Protein AF-A0A7R9QJJ0-F1 (afdb_monomer_lite)

Secondary structure (DSSP, 8-state):
-HHHHHHHHHHHHHTT-----TT----S--------HHHHHHHHHHHHHHHHHHHHHHHHHHHHHHHHHHHHHT-SSPPPPPPPPHHHHHTT-S-HHHHHHHHHHHS-TTTHHHHHHTS-HHHHHHHHHHHHHHHHTTSSHHHHHHHHHHHHHHSHHHHHT-GGGHHHHHHHHHHHHHHHHTT-

Organism: NCBI:txid1979941

Foldseek 3Di:
DVVVVVQVVQQVVQQPDQDDQPPDPDDDDPPGLRDHPLLQVLLVLLLVLLVLLVVLVVLVVVLVVQQVVCVVVVPPDRDDRDDADPLVVVVVDSHSLVSSVVSLVPRDPVSNLSSLVNHDVVVLLSVLLSLLVCLVVVHPLVSSVVSVVSSCNRCVVVQVVDPVCVVSVVSVVVSNVVSVVVVD

Structure (mmCIF, N/CA/C/O backbone):
data_AF-A0A7R9QJJ0-F1
#
_entry.id   AF-A0A7R9QJJ0-F1
#
loop_
_atom_site.group_PDB
_atom_site.id
_atom_site.type_symbol
_atom_site.label_atom_id
_atom_site.label_alt_id
_atom_site.label_comp_id
_atom_site.label_asym_id
_atom_site.label_entity_id
_atom_site.label_seq_id
_atom_site.pdbx_PDB_ins_code
_atom_site.Cartn_x
_atom_site.Cartn_y
_atom_site.Cartn_z
_atom_site.occupancy
_atom_site.B_iso_or_equiv
_atom_site.auth_seq_id
_atom_site.auth_comp_id
_atom_site.auth_asym_id
_atom_site.auth_atom_id
_atom_site.pdbx_PDB_model_num
ATOM 1 N N . LYS A 1 1 ? -28.325 -23.930 15.339 1.00 60.16 1 LYS A N 1
ATOM 2 C CA . LYS A 1 1 ? -27.750 -24.982 16.216 1.00 60.16 1 LYS A CA 1
ATOM 3 C C . LYS A 1 1 ? -26.320 -25.376 15.847 1.00 60.16 1 LYS A C 1
ATOM 5 O O . LYS A 1 1 ? -25.518 -25.449 16.760 1.00 60.16 1 LYS A O 1
ATOM 10 N N . GLU A 1 2 ? -25.965 -25.660 14.587 1.00 59.53 2 GLU A N 1
ATOM 11 C CA . GLU A 1 2 ? -24.553 -25.922 14.218 1.00 59.53 2 GLU A CA 1
ATOM 12 C C . GLU A 1 2 ? -23.783 -24.623 13.941 1.00 59.53 2 GLU A C 1
ATOM 14 O O . GLU A 1 2 ? -22.901 -24.302 14.723 1.00 59.53 2 GLU A O 1
ATOM 19 N N . MET A 1 3 ? -24.261 -23.784 13.012 1.00 61.16 3 MET A N 1
ATOM 20 C CA . MET A 1 3 ? -23.709 -22.432 12.758 1.00 61.16 3 MET A CA 1
ATOM 21 C C . MET A 1 3 ? -23.618 -21.530 14.002 1.00 61.16 3 MET A C 1
ATOM 23 O O . MET A 1 3 ? -22.755 -20.673 14.107 1.00 61.16 3 MET A O 1
ATOM 27 N N . GLU A 1 4 ? -24.535 -21.706 14.951 1.00 69.62 4 GLU A N 1
ATOM 28 C CA . GLU A 1 4 ? -24.565 -20.926 16.196 1.00 69.62 4 GLU A CA 1
ATOM 29 C C . GLU A 1 4 ? -23.444 -21.363 17.152 1.00 69.62 4 GLU A C 1
ATOM 31 O O . GLU A 1 4 ? -22.807 -20.527 17.773 1.00 69.62 4 GLU A O 1
ATOM 36 N N . ARG A 1 5 ? -23.124 -22.667 17.179 1.00 71.88 5 ARG A N 1
ATOM 37 C CA . ARG A 1 5 ? -21.993 -23.199 17.953 1.00 71.88 5 ARG A CA 1
ATOM 38 C C . ARG A 1 5 ? -20.648 -22.847 17.327 1.00 71.88 5 ARG A C 1
ATOM 40 O O . ARG A 1 5 ? -19.699 -22.625 18.066 1.00 71.88 5 ARG A O 1
ATOM 47 N N . GLU A 1 6 ? -20.565 -22.808 15.997 1.00 69.38 6 GLU A N 1
ATOM 48 C CA . GLU A 1 6 ? -19.361 -22.349 15.290 1.00 69.38 6 GLU A CA 1
ATOM 49 C C . GLU A 1 6 ? -19.075 -20.881 15.604 1.00 69.38 6 GLU A C 1
ATOM 51 O O . GLU A 1 6 ? -17.962 -20.548 15.999 1.00 69.38 6 GLU A O 1
ATOM 56 N N . ARG A 1 7 ? -20.103 -20.028 15.547 1.00 69.69 7 ARG A N 1
ATOM 57 C CA . ARG A 1 7 ? -19.971 -18.609 15.874 1.00 69.69 7 ARG A CA 1
ATOM 58 C C . ARG A 1 7 ? -19.552 -18.371 17.328 1.00 69.69 7 ARG A C 1
ATOM 60 O O . ARG A 1 7 ? -18.641 -17.587 17.569 1.00 69.69 7 ARG A O 1
ATOM 67 N N . ASP A 1 8 ? -20.175 -19.061 18.285 1.00 69.62 8 ASP A N 1
ATOM 68 C CA . ASP A 1 8 ? -19.816 -18.935 19.706 1.00 69.62 8 ASP A CA 1
ATOM 69 C C . ASP A 1 8 ? -18.370 -19.397 19.970 1.00 69.62 8 ASP A C 1
ATOM 71 O O . ASP A 1 8 ? -17.658 -18.821 20.797 1.00 69.62 8 ASP A O 1
ATOM 75 N N . PHE A 1 9 ? -17.914 -20.431 19.255 1.00 69.62 9 PHE A N 1
ATOM 76 C CA . PHE A 1 9 ? -16.545 -20.928 19.350 1.00 69.62 9 PHE A CA 1
ATOM 77 C C . PHE A 1 9 ? -15.536 -19.934 18.758 1.00 69.62 9 PHE A C 1
ATOM 79 O O . PHE A 1 9 ? -14.528 -19.642 19.404 1.00 69.62 9 PHE A O 1
ATOM 86 N N . GLU A 1 10 ? -15.826 -19.361 17.588 1.00 65.50 10 GLU A N 1
ATOM 87 C CA . GLU A 1 10 ? -15.016 -18.302 16.977 1.00 65.50 10 GLU A CA 1
ATOM 88 C C . GLU A 1 10 ? -14.927 -17.071 17.889 1.00 65.50 10 GLU A C 1
ATOM 90 O O . GLU A 1 10 ? -13.824 -16.636 18.220 1.00 65.50 10 GLU A O 1
ATOM 95 N N . GLU A 1 11 ? -16.061 -16.560 18.384 1.00 66.94 11 GLU A N 1
ATOM 96 C CA . GLU A 1 11 ? -16.094 -15.417 19.308 1.00 66.94 11 GLU A CA 1
ATOM 97 C C . GLU A 1 11 ? -15.262 -15.684 20.580 1.00 66.94 11 GLU A C 1
ATOM 99 O O . GLU A 1 11 ? -14.570 -14.785 21.066 1.00 66.94 11 GLU A O 1
ATOM 104 N N . SER A 1 12 ? -15.260 -16.923 21.092 1.00 66.88 12 SER A N 1
ATOM 105 C CA . SER A 1 12 ? -14.449 -17.310 22.256 1.00 66.88 12 SER A CA 1
ATOM 106 C C . SER A 1 12 ? -12.942 -17.352 21.976 1.00 66.88 12 SER A C 1
ATOM 108 O O . SER A 1 12 ? -12.155 -17.014 22.858 1.00 66.88 12 SER A O 1
ATOM 110 N N . LEU A 1 13 ? -12.528 -17.716 20.758 1.00 64.62 13 LEU A N 1
ATOM 111 C CA . LEU A 1 13 ? -11.118 -17.783 20.375 1.00 64.62 13 LEU A CA 1
ATOM 112 C C . LEU A 1 13 ? -10.521 -16.373 20.293 1.00 64.62 13 LEU A C 1
ATOM 114 O O . LEU A 1 13 ? -9.466 -16.104 20.874 1.00 64.62 13 LEU A O 1
ATOM 118 N N . PHE A 1 14 ? -11.233 -15.455 19.635 1.00 57.41 14 PHE A N 1
ATOM 119 C CA . PHE A 1 14 ? -10.754 -14.093 19.396 1.00 57.41 14 PHE A CA 1
ATOM 120 C C . PHE A 1 14 ? -10.856 -13.166 20.616 1.00 57.41 14 PHE A C 1
ATOM 122 O O . PHE A 1 14 ? -10.117 -12.186 20.705 1.00 57.41 14 PHE A O 1
ATOM 129 N N . ALA A 1 15 ? -11.708 -13.483 21.596 1.00 57.72 15 ALA A N 1
ATOM 130 C CA . ALA A 1 15 ? -11.811 -12.721 22.843 1.00 57.72 15 ALA A CA 1
ATOM 131 C C . ALA A 1 15 ? -10.571 -12.835 23.755 1.00 57.72 15 ALA A C 1
ATOM 133 O O . ALA A 1 15 ? -10.453 -12.072 24.712 1.00 57.72 15 ALA A O 1
ATOM 134 N N . THR A 1 16 ? -9.657 -13.771 23.482 1.00 49.16 16 THR A N 1
ATOM 135 C CA . THR A 1 16 ? -8.530 -14.091 24.378 1.00 49.16 16 THR A CA 1
ATOM 136 C C . THR A 1 16 ? -7.278 -13.231 24.150 1.00 49.16 16 THR A C 1
ATOM 138 O O . THR A 1 16 ? -6.377 -13.241 24.986 1.00 49.16 16 THR A O 1
ATOM 141 N N . GLU A 1 17 ? -7.194 -12.472 23.053 1.00 47.62 17 GLU A N 1
ATOM 142 C CA . GLU A 1 17 ? -6.019 -11.652 22.719 1.00 47.62 17 GLU A CA 1
ATOM 143 C C . GLU A 1 17 ? -6.302 -10.149 22.870 1.00 47.62 17 GLU A C 1
ATOM 145 O O . GLU A 1 17 ? -6.566 -9.448 21.893 1.00 47.62 17 GLU A O 1
ATOM 150 N N . GLU A 1 18 ? -6.215 -9.625 24.096 1.00 49.25 18 GLU A N 1
ATOM 151 C CA . GLU A 1 18 ? -6.197 -8.175 24.327 1.00 49.25 18 GLU A CA 1
ATOM 152 C C . GLU A 1 18 ? -4.897 -7.564 23.777 1.00 49.25 18 GLU A C 1
ATOM 154 O O . GLU A 1 18 ? -3.810 -7.739 24.332 1.00 49.25 18 GLU A O 1
ATOM 159 N N . THR A 1 19 ? -4.991 -6.807 22.683 1.00 52.19 19 THR A N 1
ATOM 160 C CA . THR A 1 19 ? -3.878 -5.987 22.191 1.00 52.19 19 THR A CA 1
ATOM 161 C C . THR A 1 19 ? -3.843 -4.661 22.942 1.00 52.19 19 THR A C 1
ATOM 163 O O . THR A 1 19 ? -4.621 -3.755 22.654 1.00 52.19 19 THR A O 1
ATOM 166 N N . VAL A 1 20 ? -2.928 -4.529 23.904 1.00 53.59 20 VAL A N 1
ATOM 167 C CA . VAL A 1 20 ? -2.654 -3.250 24.576 1.00 53.59 20 VAL A CA 1
ATOM 168 C C . VAL A 1 20 ? -1.846 -2.355 23.633 1.00 53.59 20 VAL A C 1
ATOM 170 O O . VAL A 1 20 ? -0.722 -2.702 23.272 1.00 53.59 20 VAL A O 1
ATOM 173 N N . ILE A 1 21 ? -2.398 -1.202 23.244 1.00 53.09 21 ILE A N 1
ATOM 174 C CA . ILE A 1 21 ? -1.719 -0.211 22.397 1.00 53.09 21 ILE A CA 1
ATOM 175 C C . ILE A 1 21 ? -0.826 0.680 23.280 1.00 53.09 21 ILE A C 1
ATOM 177 O O . ILE A 1 21 ? -1.341 1.414 24.129 1.00 53.09 21 ILE A O 1
ATOM 181 N N . PRO A 1 22 ? 0.510 0.676 23.114 1.00 44.47 22 PRO A N 1
ATOM 182 C CA . PRO A 1 22 ? 1.382 1.563 23.878 1.00 44.47 22 PRO A CA 1
ATOM 183 C C . PRO A 1 22 ? 1.220 3.016 23.399 1.00 44.47 22 PRO A C 1
ATOM 185 O O . PRO A 1 22 ? 1.645 3.353 22.298 1.00 44.47 22 PRO A O 1
ATOM 188 N N . GLY A 1 23 ? 0.626 3.886 24.224 1.00 60.25 23 GLY A N 1
ATOM 189 C CA . GLY A 1 23 ? 0.511 5.328 23.945 1.00 60.25 23 GLY A CA 1
ATOM 190 C C . GLY A 1 23 ? -0.873 5.946 24.161 1.00 60.25 23 GLY A C 1
ATOM 191 O O . GLY A 1 23 ? -0.979 7.170 24.197 1.00 60.25 23 GLY A O 1
ATOM 192 N N . GLU A 1 24 ? -1.921 5.145 24.365 1.00 53.66 24 GLU A N 1
ATOM 193 C CA . GLU A 1 24 ? -3.243 5.651 24.749 1.00 53.66 24 GLU A CA 1
ATOM 194 C C . GLU A 1 24 ? -3.360 5.783 26.272 1.00 53.66 24 GLU A C 1
ATOM 196 O O . GLU A 1 24 ? -3.459 4.804 27.011 1.00 53.66 24 GLU A O 1
ATOM 201 N N . THR A 1 25 ? -3.386 7.019 26.778 1.00 44.78 25 THR A N 1
ATOM 202 C CA . THR A 1 25 ? -3.944 7.281 28.109 1.00 44.78 25 THR A CA 1
ATOM 203 C C . THR A 1 25 ? -5.456 7.128 28.020 1.00 44.78 25 THR A C 1
ATOM 205 O O . THR A 1 25 ? -6.149 8.066 27.630 1.00 44.78 25 THR A O 1
ATOM 208 N N . ASN A 1 26 ? -5.947 5.941 28.378 1.00 49.81 26 ASN A N 1
ATOM 209 C CA . ASN A 1 26 ? -7.362 5.620 28.544 1.00 49.81 26 ASN A CA 1
ATOM 210 C C . ASN A 1 26 ? -8.060 6.651 29.445 1.00 49.81 26 ASN A C 1
ATOM 212 O O . ASN A 1 26 ? -8.041 6.553 30.674 1.00 49.81 26 ASN A O 1
ATOM 216 N N . ARG A 1 27 ? -8.715 7.633 28.831 1.00 41.53 27 ARG A N 1
ATOM 217 C CA . ARG A 1 27 ? -9.794 8.395 29.449 1.00 41.53 27 ARG A CA 1
ATOM 218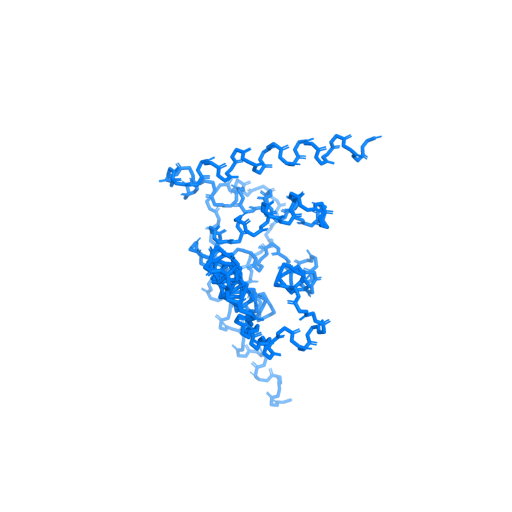 C C . ARG A 1 27 ? -11.022 8.227 28.571 1.00 41.53 27 ARG A C 1
ATOM 220 O O . ARG A 1 27 ? -11.152 8.883 27.550 1.00 41.53 27 ARG A O 1
ATOM 227 N N . GLU A 1 28 ? -11.883 7.326 29.039 1.00 44.81 28 GLU A N 1
ATOM 228 C CA . GLU A 1 28 ? -13.297 7.216 28.673 1.00 44.81 28 GLU A CA 1
ATOM 229 C C . GLU A 1 28 ? -13.596 6.665 27.273 1.00 44.81 28 GLU A C 1
ATOM 231 O O . GLU A 1 28 ? -14.051 7.381 26.398 1.00 44.81 28 GLU A O 1
ATOM 236 N N . THR A 1 29 ? -13.405 5.355 27.095 1.00 38.56 29 THR A N 1
ATOM 237 C CA . THR A 1 29 ? -14.467 4.390 26.731 1.00 38.56 29 THR A CA 1
ATOM 238 C C . THR A 1 29 ? -13.829 3.013 26.598 1.00 38.56 29 THR A C 1
ATOM 240 O O . THR A 1 29 ? -12.968 2.806 25.753 1.00 38.56 29 THR A O 1
ATOM 243 N N . GLY A 1 30 ? -14.250 2.061 27.432 1.00 41.41 30 GLY A N 1
ATOM 244 C CA . GLY A 1 30 ? -13.883 0.650 27.308 1.00 41.41 30 GLY A CA 1
ATOM 245 C C . GLY A 1 30 ? -14.574 -0.008 26.114 1.00 41.41 30 GLY A C 1
ATOM 246 O O . GLY A 1 30 ? -15.411 -0.887 26.296 1.00 41.41 30 GLY A O 1
ATOM 247 N N . LEU A 1 31 ? -14.241 0.419 24.898 1.00 43.06 31 LEU A N 1
ATOM 248 C CA . LEU A 1 31 ? -14.372 -0.437 23.728 1.00 43.06 31 LEU A CA 1
ATOM 249 C C . LEU A 1 31 ? -13.129 -1.316 23.738 1.00 43.06 31 LEU A C 1
ATOM 251 O O . LEU A 1 31 ? -12.078 -0.944 23.231 1.00 43.06 31 LEU A O 1
ATOM 255 N N . ALA A 1 32 ? -13.236 -2.446 24.436 1.00 45.16 32 ALA A N 1
ATOM 256 C CA . ALA A 1 32 ? -12.263 -3.518 24.336 1.00 45.16 32 ALA A CA 1
ATOM 257 C C . ALA A 1 32 ? -11.970 -3.753 22.847 1.00 45.16 32 ALA A C 1
ATOM 259 O O . ALA A 1 32 ? -12.913 -4.036 22.105 1.00 45.16 32 ALA A O 1
ATOM 260 N N . SER A 1 33 ? -10.708 -3.609 22.422 1.00 53.69 33 SER A N 1
ATOM 261 C CA . SER A 1 33 ? -10.223 -3.999 21.092 1.00 53.69 33 SER A CA 1
ATOM 262 C C . SER A 1 33 ? -10.372 -5.511 20.929 1.00 53.69 33 SER A C 1
ATOM 264 O O . SER A 1 33 ? -9.404 -6.264 20.987 1.00 53.69 33 SER A O 1
ATOM 266 N N . LYS A 1 34 ? -11.610 -5.989 20.815 1.00 54.88 34 LYS A N 1
ATOM 267 C CA . LYS A 1 34 ? -11.897 -7.374 20.488 1.00 54.88 34 LYS A CA 1
ATOM 268 C C . LYS A 1 34 ? -11.554 -7.526 19.020 1.00 54.88 34 LYS A C 1
ATOM 270 O O . LYS A 1 34 ? -12.264 -6.996 18.171 1.00 54.88 34 LYS A O 1
ATOM 275 N N . LYS A 1 35 ? -10.480 -8.255 18.716 1.00 61.34 35 LYS A N 1
ATOM 276 C CA . LYS A 1 35 ? -10.287 -8.774 17.361 1.00 61.34 35 LYS A CA 1
ATOM 277 C C . LYS A 1 35 ? -11.571 -9.517 16.989 1.00 61.34 35 LYS A C 1
ATOM 279 O O . LYS A 1 35 ? -12.040 -10.359 17.748 1.00 61.34 35 LYS A O 1
ATOM 284 N N . THR A 1 36 ? -12.188 -9.151 15.878 1.00 78.12 36 THR A N 1
ATOM 285 C CA . THR A 1 36 ? -13.353 -9.855 15.342 1.00 78.12 36 THR A CA 1
ATOM 286 C C . THR A 1 36 ? -12.873 -10.744 14.202 1.00 78.12 36 THR A C 1
ATOM 288 O O . THR A 1 36 ? -11.824 -10.483 13.603 1.00 78.12 36 THR A O 1
ATOM 291 N N . ALA A 1 37 ? -13.613 -11.808 13.888 1.00 83.69 37 ALA A N 1
ATOM 292 C CA . ALA A 1 37 ? -13.272 -12.668 12.755 1.00 83.69 37 ALA A CA 1
ATOM 293 C C . ALA A 1 37 ? -13.165 -11.842 11.455 1.00 83.69 37 ALA A C 1
ATOM 295 O O . ALA A 1 37 ? -12.307 -12.085 10.606 1.00 83.69 37 ALA A O 1
ATOM 296 N N . GLU A 1 38 ? -13.985 -10.796 11.336 1.00 85.06 38 GLU A N 1
ATOM 297 C CA . GLU A 1 38 ? -13.988 -9.860 10.221 1.00 85.06 38 GLU A CA 1
ATOM 298 C C . GLU A 1 38 ? -12.704 -9.026 10.116 1.00 85.06 38 GLU A C 1
ATOM 300 O O . GLU A 1 38 ? -12.212 -8.843 8.996 1.00 85.06 38 GLU A O 1
ATOM 305 N N . THR A 1 39 ? -12.144 -8.543 11.235 1.00 87.94 39 THR A N 1
ATOM 306 C CA . THR A 1 39 ? -10.911 -7.733 11.225 1.00 87.94 39 THR A CA 1
ATOM 307 C C . THR A 1 39 ? -9.677 -8.578 10.950 1.00 87.94 39 THR A C 1
ATOM 309 O O . THR A 1 39 ? -8.809 -8.152 10.185 1.00 87.94 39 THR A O 1
ATOM 312 N N . VAL A 1 40 ? -9.633 -9.810 11.467 1.00 90.25 40 VAL A N 1
ATOM 313 C CA . VAL A 1 40 ? -8.575 -10.778 11.138 1.00 90.25 40 VAL A CA 1
ATOM 314 C C . VAL A 1 40 ? -8.626 -11.136 9.654 1.00 90.25 40 VAL A C 1
ATOM 316 O O . VAL A 1 40 ? -7.629 -10.978 8.951 1.00 90.25 40 VAL A O 1
ATOM 319 N N . ALA A 1 41 ? -9.802 -11.493 9.135 1.00 91.94 41 ALA A N 1
ATOM 320 C CA . ALA A 1 41 ? -9.971 -11.772 7.711 1.00 91.94 41 ALA A CA 1
ATOM 321 C C . ALA A 1 41 ? -9.668 -10.538 6.837 1.00 91.94 41 ALA A C 1
ATOM 323 O O . ALA A 1 41 ? -9.212 -10.663 5.700 1.00 91.94 41 ALA A O 1
ATOM 324 N N . GLY A 1 42 ? -9.932 -9.328 7.342 1.00 93.44 42 GLY A N 1
ATOM 325 C CA . GLY A 1 42 ? -9.530 -8.070 6.715 1.00 93.44 42 GLY A CA 1
ATOM 326 C C . GLY A 1 42 ? -8.015 -7.932 6.594 1.00 93.44 42 GLY A C 1
ATOM 327 O O . GLY A 1 42 ? -7.520 -7.569 5.525 1.00 93.44 42 GLY A O 1
ATOM 328 N N . ALA A 1 43 ? -7.289 -8.262 7.661 1.00 94.25 43 ALA A N 1
ATOM 329 C CA . ALA A 1 43 ? -5.837 -8.169 7.710 1.00 94.25 43 ALA A CA 1
ATOM 330 C C . ALA A 1 43 ? -5.187 -9.209 6.791 1.00 94.25 43 ALA A C 1
ATOM 332 O O . ALA A 1 43 ? -4.292 -8.861 6.026 1.00 94.25 43 ALA A O 1
ATOM 333 N N . GLU A 1 44 ? -5.687 -10.447 6.784 1.00 94.88 44 GLU A N 1
ATOM 334 C CA . GLU A 1 44 ? -5.228 -11.505 5.875 1.00 94.88 44 GLU A CA 1
ATOM 335 C C . GLU A 1 44 ? -5.404 -11.113 4.404 1.00 94.88 44 GLU A C 1
ATOM 337 O O . GLU A 1 44 ? -4.463 -11.211 3.614 1.00 94.88 44 GLU A O 1
ATOM 342 N N . ARG A 1 45 ? -6.580 -10.579 4.043 1.00 95.38 45 ARG A N 1
ATOM 343 C CA . ARG A 1 45 ? -6.844 -10.063 2.689 1.00 95.38 45 ARG A CA 1
ATOM 344 C C . ARG A 1 45 ? -5.891 -8.933 2.307 1.00 95.38 45 ARG A C 1
ATOM 346 O O . ARG A 1 45 ? -5.475 -8.844 1.155 1.00 95.38 45 ARG A O 1
ATOM 353 N N . LEU A 1 46 ? -5.558 -8.055 3.252 1.00 96.38 46 LEU A N 1
ATOM 354 C CA . LEU A 1 46 ? -4.640 -6.948 3.007 1.00 96.38 46 LEU A CA 1
ATOM 355 C C . LEU A 1 46 ? -3.193 -7.433 2.846 1.00 96.38 46 LEU A C 1
ATOM 357 O O . LEU A 1 46 ? -2.502 -6.956 1.952 1.00 96.38 46 LEU A O 1
ATOM 361 N N . ILE A 1 47 ? -2.759 -8.411 3.643 1.00 97.00 47 ILE A N 1
ATOM 362 C CA . ILE A 1 47 ? -1.449 -9.065 3.506 1.00 97.00 47 ILE A CA 1
ATOM 363 C C . ILE A 1 47 ? -1.315 -9.695 2.118 1.00 97.00 47 ILE A C 1
ATOM 365 O O . ILE A 1 47 ? -0.397 -9.354 1.375 1.00 97.00 47 ILE A O 1
ATOM 369 N N . GLU A 1 48 ? -2.287 -10.521 1.723 1.00 95.44 48 GLU A N 1
ATOM 370 C CA . GLU A 1 48 ? -2.316 -11.144 0.395 1.00 95.44 48 GLU A CA 1
ATOM 371 C C . GLU A 1 48 ? -2.284 -10.088 -0.720 1.00 95.44 48 GLU A C 1
ATOM 373 O O . GLU A 1 48 ? -1.630 -10.266 -1.752 1.00 95.44 48 GLU A O 1
ATOM 378 N N . ALA A 1 49 ? -2.970 -8.961 -0.519 1.00 95.94 49 ALA A N 1
ATOM 379 C CA . ALA A 1 49 ? -2.982 -7.885 -1.493 1.00 95.94 49 ALA A CA 1
ATOM 380 C C . ALA A 1 49 ? -1.630 -7.175 -1.634 1.00 95.94 49 ALA A C 1
ATOM 382 O O . ALA A 1 49 ? -1.241 -6.829 -2.752 1.00 95.94 49 ALA A O 1
ATOM 383 N N . LEU A 1 50 ? -0.919 -6.970 -0.524 1.00 96.75 50 LEU A N 1
ATOM 384 C CA . LEU A 1 50 ? 0.417 -6.376 -0.510 1.00 96.75 50 LEU A CA 1
ATOM 385 C C . LEU A 1 50 ? 1.448 -7.293 -1.176 1.00 96.75 50 LEU A C 1
ATOM 387 O O . LEU A 1 50 ? 2.279 -6.802 -1.940 1.00 96.75 50 LEU A O 1
ATOM 391 N N . ASP A 1 51 ? 1.358 -8.605 -0.958 1.00 95.88 51 ASP A N 1
ATOM 392 C CA . ASP A 1 51 ? 2.242 -9.577 -1.607 1.00 95.88 51 ASP A CA 1
ATOM 393 C C . ASP A 1 51 ? 2.067 -9.548 -3.129 1.00 95.88 51 ASP A C 1
ATOM 395 O O . ASP A 1 51 ? 3.028 -9.321 -3.867 1.00 95.88 51 ASP A O 1
ATOM 399 N N . VAL A 1 52 ? 0.819 -9.645 -3.603 1.00 94.88 52 VAL A N 1
ATOM 400 C CA . VAL A 1 52 ? 0.502 -9.551 -5.038 1.00 94.88 52 VAL A CA 1
ATOM 401 C C . VAL A 1 52 ? 0.938 -8.205 -5.614 1.00 94.88 52 VAL A C 1
ATOM 403 O O . VAL A 1 52 ? 1.498 -8.160 -6.706 1.00 94.88 52 VAL A O 1
ATOM 406 N N . TYR A 1 53 ? 0.716 -7.099 -4.895 1.00 95.00 53 TYR A N 1
ATOM 407 C CA . TYR A 1 53 ? 1.168 -5.778 -5.334 1.00 95.00 53 TYR A CA 1
ATOM 408 C C . TYR A 1 53 ? 2.679 -5.757 -5.577 1.00 95.00 53 TYR A C 1
ATOM 410 O O . TYR A 1 53 ? 3.125 -5.291 -6.627 1.00 95.00 53 TYR A O 1
ATOM 418 N N . ARG A 1 54 ? 3.470 -6.269 -4.629 1.00 94.38 54 ARG A N 1
ATOM 419 C CA . ARG A 1 54 ? 4.934 -6.257 -4.723 1.00 94.38 54 ARG A CA 1
ATOM 420 C C . ARG A 1 54 ? 5.439 -7.130 -5.858 1.00 94.38 54 ARG A C 1
ATOM 422 O O . ARG A 1 54 ? 6.299 -6.678 -6.614 1.00 94.38 54 ARG A O 1
ATOM 429 N N . GLU A 1 55 ? 4.900 -8.336 -5.990 1.00 93.88 55 GLU A N 1
ATOM 430 C CA . GLU A 1 55 ? 5.245 -9.257 -7.075 1.00 93.88 55 GLU A CA 1
ATOM 431 C C . GLU A 1 55 ? 4.960 -8.630 -8.444 1.00 93.88 55 GLU A C 1
ATOM 433 O O . GLU A 1 55 ? 5.827 -8.608 -9.315 1.00 93.88 55 GLU A O 1
ATOM 438 N N . GLU A 1 56 ? 3.785 -8.028 -8.614 1.00 93.69 56 GLU A N 1
ATOM 439 C CA . GLU A 1 56 ? 3.351 -7.446 -9.885 1.00 93.69 56 GLU A CA 1
ATOM 440 C C . GLU A 1 56 ? 4.094 -6.157 -10.240 1.00 93.69 56 GLU A C 1
ATOM 442 O O . GLU A 1 56 ? 4.439 -5.931 -11.402 1.00 93.69 56 GLU A O 1
ATOM 447 N N . VAL A 1 57 ? 4.385 -5.305 -9.253 1.00 93.00 57 VAL A N 1
ATOM 448 C CA . VAL A 1 57 ? 5.213 -4.110 -9.466 1.00 93.00 57 VAL A CA 1
ATOM 449 C C . VAL A 1 57 ? 6.642 -4.507 -9.835 1.00 93.00 57 VAL A C 1
ATOM 451 O O . VAL A 1 57 ? 7.209 -3.924 -10.762 1.00 93.00 57 VAL A O 1
ATOM 454 N N . ALA A 1 58 ? 7.215 -5.513 -9.169 1.00 92.62 58 ALA A N 1
ATOM 455 C CA . ALA A 1 58 ? 8.544 -6.019 -9.495 1.00 92.62 58 ALA A CA 1
ATOM 456 C C . ALA A 1 58 ? 8.586 -6.646 -10.899 1.00 92.62 58 ALA A C 1
ATOM 458 O O . ALA A 1 58 ? 9.457 -6.294 -11.695 1.00 92.62 58 ALA A O 1
ATOM 459 N N . ALA A 1 59 ? 7.610 -7.492 -11.237 1.00 92.19 59 ALA A N 1
ATOM 460 C CA . ALA A 1 59 ? 7.509 -8.132 -12.546 1.00 92.19 59 ALA A CA 1
ATOM 461 C C . ALA A 1 59 ? 7.328 -7.113 -13.682 1.00 92.19 59 ALA A C 1
ATOM 463 O O . ALA A 1 59 ? 7.962 -7.231 -14.733 1.00 92.19 59 ALA A O 1
ATOM 464 N N . ARG A 1 60 ? 6.504 -6.076 -13.474 1.00 91.38 60 ARG A N 1
ATOM 465 C CA . ARG A 1 60 ? 6.348 -4.971 -14.434 1.00 91.38 60 ARG A CA 1
ATOM 466 C C . ARG A 1 60 ? 7.640 -4.183 -14.599 1.00 91.38 60 ARG A C 1
ATOM 468 O O . ARG A 1 60 ? 8.031 -3.908 -15.727 1.00 91.38 60 ARG A O 1
ATOM 475 N N . ARG A 1 61 ? 8.338 -3.877 -13.504 1.00 92.19 61 ARG A N 1
ATOM 476 C CA . ARG A 1 61 ? 9.623 -3.171 -13.564 1.00 92.19 61 ARG A CA 1
ATOM 477 C C . ARG A 1 61 ? 10.673 -3.967 -14.342 1.00 92.19 61 ARG A C 1
ATOM 479 O O . ARG A 1 61 ? 11.334 -3.401 -15.207 1.00 92.19 61 ARG A O 1
ATOM 486 N N . GLU A 1 62 ? 10.792 -5.266 -14.077 1.00 92.62 62 GLU A N 1
ATOM 487 C CA . GLU A 1 62 ? 11.706 -6.148 -14.809 1.00 92.62 62 GLU A CA 1
ATOM 488 C C . GLU A 1 62 ? 11.328 -6.237 -16.293 1.00 92.62 62 GLU A C 1
ATOM 490 O O . GLU A 1 62 ? 12.187 -6.182 -17.172 1.00 92.62 62 GLU A O 1
ATOM 495 N N . TYR A 1 63 ? 10.034 -6.345 -16.599 1.00 91.94 63 TYR A N 1
ATOM 496 C CA . TYR A 1 63 ? 9.553 -6.308 -17.974 1.00 91.94 63 TYR A CA 1
ATOM 497 C C . TYR A 1 63 ? 9.940 -5.005 -18.686 1.00 91.94 63 TYR A C 1
ATOM 499 O O . TYR A 1 63 ? 10.481 -5.067 -19.792 1.00 91.94 63 TYR A O 1
ATOM 507 N N . ASP A 1 64 ? 9.741 -3.856 -18.042 1.00 91.62 64 ASP A N 1
ATOM 508 C CA . ASP A 1 64 ? 10.103 -2.551 -18.592 1.00 91.62 64 ASP A CA 1
ATOM 509 C C . ASP A 1 64 ? 11.620 -2.435 -18.819 1.00 91.62 64 ASP A C 1
ATOM 511 O O . ASP A 1 64 ? 12.057 -1.918 -19.847 1.00 91.62 64 ASP A O 1
ATOM 515 N N . ASP A 1 65 ? 12.439 -2.952 -17.896 1.00 92.44 65 ASP A N 1
ATOM 516 C CA . ASP A 1 65 ? 13.899 -3.005 -18.040 1.00 92.44 65 ASP A CA 1
ATOM 517 C C . ASP A 1 65 ? 14.328 -3.887 -19.223 1.00 92.44 65 ASP A C 1
ATOM 519 O O . ASP A 1 65 ? 15.194 -3.491 -20.009 1.00 92.44 65 ASP A O 1
ATOM 523 N N . ARG A 1 66 ? 13.692 -5.052 -19.410 1.00 90.75 66 ARG A N 1
ATOM 524 C CA . ARG A 1 66 ? 13.950 -5.928 -20.567 1.00 90.75 66 ARG A CA 1
ATOM 525 C C . ARG A 1 66 ? 13.535 -5.273 -21.882 1.00 90.75 66 ARG A C 1
ATOM 527 O O . ARG A 1 66 ? 14.260 -5.407 -22.865 1.00 90.75 66 ARG A O 1
ATOM 534 N N . CYS A 1 67 ? 12.415 -4.552 -21.903 1.00 89.94 67 CYS A N 1
ATOM 535 C CA . CYS A 1 67 ? 11.976 -3.795 -23.076 1.00 89.94 67 CYS A CA 1
ATOM 536 C C . CYS A 1 67 ? 12.986 -2.701 -23.436 1.00 89.94 67 CYS A C 1
ATOM 538 O O . CYS A 1 67 ? 13.467 -2.670 -24.566 1.00 89.94 67 CYS A O 1
ATOM 540 N N . ARG A 1 68 ? 13.406 -1.884 -22.459 1.00 90.25 68 ARG A N 1
ATOM 541 C CA . ARG A 1 68 ? 14.444 -0.855 -22.653 1.00 90.25 68 ARG A CA 1
ATOM 542 C C . ARG A 1 68 ? 15.764 -1.443 -23.157 1.00 90.25 68 ARG A C 1
ATOM 544 O O . ARG A 1 68 ? 16.426 -0.865 -24.022 1.00 90.25 68 ARG A O 1
ATOM 551 N N . ALA A 1 69 ? 16.162 -2.599 -22.629 1.00 90.38 69 ALA A N 1
ATOM 552 C CA . ALA A 1 69 ? 17.375 -3.285 -23.059 1.00 90.38 69 ALA A CA 1
ATOM 553 C C . ALA A 1 69 ? 17.271 -3.804 -24.504 1.00 90.38 69 ALA A C 1
ATOM 555 O O . ALA A 1 69 ? 18.229 -3.660 -25.262 1.00 90.38 69 ALA A O 1
ATOM 556 N N . ALA A 1 70 ? 16.124 -4.369 -24.892 1.00 89.31 70 ALA A N 1
ATOM 557 C CA . ALA A 1 70 ? 15.852 -4.830 -26.254 1.00 89.31 70 ALA A CA 1
ATOM 558 C C . ALA A 1 70 ? 15.840 -3.663 -27.259 1.00 89.31 70 ALA A C 1
ATOM 560 O O . ALA A 1 70 ? 16.460 -3.746 -28.319 1.00 89.31 70 ALA A O 1
ATOM 561 N N . GLU A 1 71 ? 15.229 -2.535 -26.886 1.00 87.62 71 GLU A N 1
ATOM 562 C CA . GLU A 1 71 ? 15.245 -1.296 -27.675 1.00 87.62 71 GLU A CA 1
ATOM 563 C C . GLU A 1 71 ? 16.674 -0.783 -27.888 1.00 87.62 71 GLU A C 1
ATOM 565 O O . GLU A 1 71 ? 17.063 -0.464 -29.010 1.00 87.62 71 GLU A O 1
ATOM 570 N N . THR A 1 72 ? 17.493 -0.780 -26.831 1.00 88.69 72 THR A N 1
ATOM 571 C CA . THR A 1 72 ? 18.902 -0.356 -26.903 1.00 88.69 72 THR A CA 1
ATOM 572 C C . THR A 1 72 ? 19.742 -1.284 -27.791 1.00 88.69 72 THR A C 1
ATOM 574 O O . THR A 1 72 ? 20.690 -0.838 -28.435 1.00 88.69 72 THR A O 1
ATOM 577 N N . ARG A 1 73 ? 19.399 -2.578 -27.847 1.00 87.69 73 ARG A N 1
ATOM 578 C CA . ARG A 1 73 ? 20.062 -3.581 -28.699 1.00 87.69 73 ARG A CA 1
ATOM 579 C C . ARG A 1 73 ? 19.578 -3.563 -30.153 1.00 87.69 73 ARG A C 1
ATOM 581 O O . ARG A 1 73 ? 20.238 -4.153 -31.004 1.00 87.69 73 ARG A O 1
ATOM 588 N N . GLY A 1 74 ? 18.479 -2.866 -30.449 1.00 84.88 74 GLY A N 1
ATOM 589 C CA . GLY A 1 74 ? 17.873 -2.827 -31.781 1.00 84.88 74 GLY A CA 1
ATOM 590 C C . GLY A 1 74 ? 17.096 -4.098 -32.139 1.00 84.88 74 GLY A C 1
ATOM 591 O O . GLY A 1 74 ? 16.956 -4.420 -33.322 1.00 84.88 74 GLY A O 1
ATOM 592 N N . ASP A 1 75 ? 16.603 -4.832 -31.138 1.00 83.62 75 ASP A N 1
ATOM 593 C CA . ASP A 1 75 ? 15.831 -6.053 -31.354 1.00 83.62 75 ASP A CA 1
ATOM 594 C C . ASP A 1 75 ? 14.487 -5.723 -32.031 1.00 83.62 75 ASP A C 1
ATOM 596 O O . ASP A 1 75 ? 13.759 -4.819 -31.625 1.00 83.62 75 ASP A O 1
ATOM 600 N N . LYS A 1 76 ? 14.123 -6.475 -33.080 1.00 77.31 76 LYS A N 1
ATOM 601 C CA . LYS A 1 76 ? 12.870 -6.254 -33.835 1.00 77.31 76 LYS A CA 1
ATOM 602 C C . LYS A 1 76 ? 11.605 -6.639 -33.065 1.00 77.31 76 LYS A C 1
ATOM 604 O O . LYS A 1 76 ? 10.510 -6.300 -33.508 1.00 77.31 76 LYS A O 1
ATOM 609 N N . GLN A 1 77 ? 11.738 -7.384 -31.969 1.00 79.38 77 GLN A N 1
ATOM 610 C CA . GLN A 1 77 ? 10.611 -7.888 -31.198 1.00 79.38 77 GLN A CA 1
ATOM 611 C C . GLN A 1 77 ? 10.844 -7.658 -29.709 1.00 79.38 77 GLN A C 1
ATOM 613 O O . GLN A 1 77 ? 11.841 -8.108 -29.149 1.00 79.38 77 GLN A O 1
ATOM 618 N N . LEU A 1 78 ? 9.900 -6.956 -29.085 1.00 81.56 78 LEU A N 1
ATOM 619 C CA . LEU A 1 78 ? 9.889 -6.733 -27.647 1.00 81.56 78 LEU A CA 1
ATOM 620 C C . LEU A 1 78 ? 9.585 -8.046 -26.903 1.00 81.56 78 LEU A C 1
ATOM 622 O O . LEU A 1 78 ? 8.860 -8.898 -27.433 1.00 81.56 78 LEU A O 1
ATOM 626 N N . PRO A 1 79 ? 10.108 -8.213 -25.675 1.00 84.56 79 PRO A N 1
ATOM 627 C CA . PRO A 1 79 ? 9.721 -9.307 -24.791 1.00 84.56 79 PRO A CA 1
ATOM 628 C C . PRO A 1 79 ? 8.197 -9.395 -24.630 1.00 84.56 79 PRO A C 1
ATOM 630 O O . PRO A 1 79 ? 7.497 -8.387 -24.693 1.00 84.56 79 PRO A O 1
ATOM 633 N N . ALA A 1 80 ? 7.671 -10.597 -24.391 1.00 85.25 80 ALA A N 1
ATOM 634 C CA . ALA A 1 80 ? 6.249 -10.767 -24.099 1.00 85.25 80 ALA A CA 1
ATOM 635 C C . ALA A 1 80 ? 5.907 -10.221 -22.695 1.00 85.25 80 ALA A C 1
ATOM 637 O O . ALA A 1 80 ? 6.697 -10.423 -21.762 1.00 85.25 80 ALA A O 1
ATOM 638 N N . PRO A 1 81 ? 4.750 -9.553 -22.523 1.00 84.06 81 PRO A N 1
ATOM 639 C CA . PRO A 1 81 ? 4.325 -9.051 -21.223 1.00 84.06 81 PRO A CA 1
ATOM 640 C C . PRO A 1 81 ? 4.035 -10.201 -20.248 1.00 84.06 81 PRO A C 1
ATOM 642 O O . PRO A 1 81 ? 3.610 -11.279 -20.677 1.00 84.06 81 PRO A O 1
ATOM 645 N N . PRO A 1 82 ? 4.252 -9.991 -18.937 1.00 85.31 82 PRO A N 1
ATOM 646 C CA . PRO A 1 82 ? 3.885 -10.973 -17.925 1.00 85.31 82 PRO A CA 1
ATOM 647 C C . PRO A 1 82 ? 2.369 -11.222 -17.929 1.00 85.31 82 PRO A C 1
ATOM 649 O O . PRO A 1 82 ? 1.573 -10.315 -18.188 1.00 85.31 82 PRO A O 1
ATOM 652 N N . ALA A 1 83 ? 1.969 -12.466 -17.655 1.00 84.50 83 ALA A N 1
ATOM 653 C CA . ALA A 1 83 ? 0.560 -12.822 -17.529 1.00 84.50 83 ALA A CA 1
ATOM 654 C C . ALA A 1 83 ? -0.039 -12.156 -16.273 1.00 84.50 83 ALA A C 1
ATOM 656 O O . ALA A 1 83 ? 0.616 -12.181 -15.232 1.00 84.50 83 ALA A O 1
ATOM 657 N N . PRO A 1 84 ? -1.262 -11.594 -16.329 1.00 80.19 84 PRO A N 1
ATOM 658 C CA . PRO A 1 84 ? -1.853 -10.938 -15.167 1.00 80.19 84 PRO A CA 1
ATOM 659 C C . PRO A 1 84 ? -2.148 -11.930 -14.037 1.00 80.19 84 PRO A C 1
ATOM 661 O O . PRO A 1 84 ? -2.643 -13.032 -14.293 1.00 80.19 84 PRO A O 1
ATOM 664 N N . ASN A 1 85 ? -1.934 -11.518 -12.787 1.00 89.06 85 ASN A N 1
ATOM 665 C CA . ASN A 1 85 ? -2.292 -12.334 -11.630 1.00 89.06 85 ASN A CA 1
ATOM 666 C C . ASN A 1 85 ? -3.808 -12.650 -11.597 1.00 89.06 85 ASN A C 1
ATOM 668 O O . ASN A 1 85 ? -4.624 -11.718 -11.646 1.00 89.06 85 ASN A O 1
ATOM 672 N N . PRO A 1 86 ? -4.226 -13.922 -11.426 1.00 88.25 86 PRO A N 1
ATOM 673 C CA . PRO A 1 86 ? -5.640 -14.295 -11.315 1.00 88.25 86 PRO A CA 1
ATOM 674 C C . PRO A 1 86 ? -6.395 -13.553 -10.204 1.00 88.25 86 PRO A C 1
ATOM 676 O O . PRO A 1 86 ? -7.579 -13.246 -10.352 1.00 88.25 86 PRO A O 1
ATOM 679 N N . ARG A 1 87 ? -5.713 -13.207 -9.105 1.00 87.56 87 ARG A N 1
ATOM 680 C CA . ARG A 1 87 ? -6.307 -12.453 -7.990 1.00 87.56 87 ARG A CA 1
ATOM 681 C C . ARG A 1 87 ? -6.722 -11.049 -8.412 1.00 87.56 87 ARG A C 1
ATOM 683 O O . ARG A 1 87 ? -7.795 -10.584 -8.041 1.00 87.56 87 ARG A O 1
ATOM 690 N N . MET A 1 88 ? -5.932 -10.395 -9.258 1.00 89.94 88 MET A N 1
ATOM 691 C CA . MET A 1 88 ? -6.271 -9.074 -9.791 1.00 89.94 88 MET A CA 1
ATOM 692 C C . MET A 1 88 ? -7.428 -9.140 -10.797 1.00 89.94 88 MET A C 1
ATOM 694 O O . MET A 1 88 ? -8.266 -8.234 -10.836 1.00 89.94 88 MET A O 1
ATOM 698 N N . MET A 1 89 ? -7.545 -10.247 -11.544 1.00 89.19 89 MET A N 1
ATOM 699 C CA . MET A 1 89 ? -8.660 -10.469 -12.473 1.00 89.19 89 MET A CA 1
ATOM 700 C C . MET A 1 89 ? -10.018 -10.499 -11.761 1.00 89.19 89 MET A C 1
ATOM 702 O O . MET A 1 89 ? -10.995 -9.984 -12.306 1.00 89.19 89 MET A O 1
ATOM 706 N N . TYR A 1 90 ? -10.089 -11.022 -10.530 1.00 88.75 90 TYR A N 1
ATOM 707 C CA . TYR A 1 90 ? -11.316 -10.987 -9.720 1.00 88.75 90 TYR A CA 1
ATOM 708 C C . TYR A 1 90 ? -11.808 -9.550 -9.474 1.00 88.75 90 TYR A C 1
ATOM 710 O O . TYR A 1 90 ? -13.006 -9.268 -9.529 1.00 88.75 90 TYR A O 1
ATOM 718 N N . TYR A 1 91 ? -10.876 -8.616 -9.283 1.00 87.62 91 TYR A N 1
ATOM 719 C CA . TYR A 1 91 ? -11.156 -7.187 -9.118 1.00 87.62 91 TYR A CA 1
ATOM 720 C C . TYR A 1 91 ? -11.271 -6.438 -10.451 1.00 87.62 91 TYR A C 1
ATOM 722 O O . TYR A 1 91 ? -11.447 -5.221 -10.452 1.00 87.62 91 TYR A O 1
ATOM 730 N N . LYS A 1 92 ? -11.202 -7.151 -11.584 1.00 90.25 92 LYS A N 1
ATOM 731 C CA . LYS A 1 92 ? -11.277 -6.596 -12.943 1.00 90.25 92 LYS A CA 1
ATOM 732 C C . LYS A 1 92 ? -10.270 -5.463 -13.168 1.00 90.25 92 LYS A C 1
ATOM 734 O O . LYS A 1 92 ? -10.577 -4.477 -13.834 1.00 90.25 92 LYS A O 1
ATOM 739 N N . THR A 1 93 ? -9.077 -5.604 -12.594 1.00 88.50 93 THR A N 1
ATOM 740 C CA . THR A 1 93 ? -7.986 -4.638 -12.729 1.00 88.50 93 THR A CA 1
ATOM 741 C C . THR A 1 93 ? -6.724 -5.342 -13.195 1.00 88.50 93 THR A C 1
ATOM 743 O O . THR A 1 93 ? -6.404 -6.439 -12.753 1.00 88.50 93 THR A O 1
ATOM 746 N N . ASP A 1 94 ? -5.995 -4.696 -14.089 1.00 87.00 94 ASP A N 1
ATOM 747 C CA . ASP A 1 94 ? -4.647 -5.065 -14.511 1.00 87.00 94 ASP A CA 1
ATOM 748 C C . ASP A 1 94 ? -3.580 -4.230 -13.782 1.00 87.00 94 ASP A C 1
ATOM 750 O O . ASP A 1 94 ? -2.397 -4.567 -13.792 1.00 87.00 94 ASP A O 1
ATOM 754 N N . CYS A 1 95 ? -3.988 -3.142 -13.126 1.00 90.25 95 CYS A N 1
ATOM 755 C CA . CYS A 1 95 ? -3.114 -2.243 -12.391 1.00 90.25 95 CYS A CA 1
ATOM 756 C C . CYS A 1 95 ? -2.945 -2.712 -10.932 1.00 90.25 95 CYS A C 1
ATOM 758 O O . CYS A 1 95 ? -3.944 -2.746 -10.199 1.00 90.25 95 CYS A O 1
ATOM 760 N N . PRO A 1 96 ? -1.712 -3.010 -10.467 1.00 92.75 96 PRO A N 1
ATOM 761 C CA . PRO A 1 96 ? -1.477 -3.485 -9.099 1.00 92.75 96 PRO A CA 1
ATOM 762 C C . PRO A 1 96 ? -1.822 -2.421 -8.052 1.00 92.75 96 PRO A C 1
ATOM 764 O O . PRO A 1 96 ? -2.427 -2.726 -7.028 1.00 92.75 96 PRO A O 1
ATOM 767 N N . HIS A 1 97 ? -1.543 -1.147 -8.344 1.00 92.31 97 HIS A N 1
ATOM 768 C CA . HIS A 1 97 ? -1.913 -0.022 -7.481 1.00 92.31 97 HIS A CA 1
ATOM 769 C C . HIS A 1 97 ? -3.424 0.031 -7.250 1.00 92.31 97 HIS A C 1
ATOM 771 O O . HIS A 1 97 ? -3.877 0.242 -6.128 1.00 92.31 97 HIS A O 1
ATOM 777 N N . ARG A 1 98 ? -4.215 -0.193 -8.303 1.00 93.19 98 ARG A N 1
ATOM 778 C CA . ARG A 1 98 ? -5.673 -0.153 -8.198 1.00 93.19 98 ARG A CA 1
ATOM 779 C C . ARG A 1 98 ? -6.194 -1.361 -7.430 1.00 93.19 98 ARG A C 1
ATOM 781 O O . ARG A 1 98 ? -7.107 -1.212 -6.635 1.00 93.19 98 ARG A O 1
ATOM 788 N N . TYR A 1 99 ? -5.585 -2.529 -7.616 1.00 94.25 99 TYR A N 1
ATOM 789 C CA . TYR A 1 99 ? -5.919 -3.725 -6.847 1.00 94.25 99 TYR A CA 1
ATOM 790 C C . TYR A 1 99 ? -5.736 -3.513 -5.336 1.00 94.25 99 TYR A C 1
ATOM 792 O O . TYR A 1 99 ? -6.688 -3.709 -4.582 1.00 94.25 99 TYR A O 1
ATOM 800 N N . ALA A 1 100 ? -4.565 -3.032 -4.902 1.00 94.62 100 ALA A N 1
ATOM 801 C CA . ALA A 1 100 ? -4.302 -2.751 -3.488 1.00 94.62 100 ALA A CA 1
ATOM 802 C C . ALA A 1 100 ? -5.296 -1.725 -2.909 1.00 94.62 100 ALA A C 1
ATOM 804 O O . ALA A 1 100 ? -5.805 -1.895 -1.801 1.00 94.62 100 ALA A O 1
ATOM 805 N N . LEU A 1 101 ? -5.629 -0.695 -3.692 1.00 94.31 101 LEU A N 1
ATOM 806 C CA . LEU A 1 101 ? -6.609 0.314 -3.308 1.00 94.31 101 LEU A CA 1
ATOM 807 C C . LEU A 1 101 ? -8.024 -0.262 -3.145 1.00 94.31 101 LEU A C 1
ATOM 809 O O . LEU A 1 101 ? -8.693 0.025 -2.156 1.00 94.31 101 LEU A O 1
ATOM 813 N N . GLU A 1 102 ? -8.485 -1.085 -4.087 1.00 94.69 102 GLU A N 1
ATOM 814 C CA . GLU A 1 102 ? -9.809 -1.719 -4.026 1.00 94.69 102 GLU A CA 1
ATOM 815 C C . GLU A 1 102 ? -9.939 -2.667 -2.830 1.00 94.69 102 GLU A C 1
ATOM 817 O O . GLU A 1 102 ? -10.998 -2.737 -2.205 1.00 94.69 102 GLU A O 1
ATOM 822 N N . VAL A 1 103 ? -8.868 -3.382 -2.473 1.00 94.62 103 VAL A N 1
ATOM 823 C CA . VAL A 1 103 ? -8.848 -4.213 -1.262 1.00 94.62 103 VAL A CA 1
ATOM 824 C C . VAL A 1 103 ? -9.015 -3.343 -0.020 1.00 94.62 103 VAL A C 1
ATOM 826 O O . VAL A 1 103 ? -9.873 -3.640 0.811 1.00 94.62 103 VAL A O 1
ATOM 829 N N . LEU A 1 104 ? -8.278 -2.233 0.072 1.00 94.56 104 LEU A N 1
ATOM 830 C CA . LEU A 1 104 ? -8.371 -1.314 1.205 1.00 94.56 104 LEU A CA 1
ATOM 831 C C . LEU A 1 104 ? -9.756 -0.647 1.305 1.00 94.56 104 LEU A C 1
ATOM 833 O O . LEU A 1 104 ? -10.313 -0.554 2.395 1.00 94.56 104 LEU A O 1
ATOM 837 N N . ARG A 1 105 ? -10.354 -0.243 0.175 1.00 94.25 105 ARG A N 1
ATOM 838 C CA . ARG A 1 105 ? -11.706 0.353 0.113 1.00 94.25 105 ARG A CA 1
ATOM 839 C C . ARG A 1 105 ? -12.813 -0.594 0.568 1.00 94.25 105 ARG A C 1
ATOM 841 O O . ARG A 1 105 ? -13.857 -0.133 1.019 1.00 94.25 105 ARG A O 1
ATOM 848 N N . ARG A 1 106 ? -12.625 -1.905 0.401 1.00 93.94 106 ARG A N 1
ATOM 849 C CA . ARG A 1 106 ? -13.615 -2.917 0.801 1.00 93.94 106 ARG A CA 1
ATOM 850 C C . ARG A 1 106 ? -13.612 -3.205 2.299 1.00 93.94 106 ARG A C 1
ATOM 852 O O . ARG A 1 106 ? -14.562 -3.821 2.778 1.00 93.94 106 ARG A O 1
ATOM 859 N N . ILE A 1 107 ? -12.582 -2.782 3.031 1.00 93.81 107 ILE A N 1
ATOM 860 C CA . ILE A 1 107 ? -12.580 -2.861 4.492 1.00 93.81 107 ILE A CA 1
ATOM 861 C C . ILE A 1 107 ? -13.611 -1.859 5.015 1.00 93.81 107 ILE A C 1
ATOM 863 O O . ILE A 1 107 ? -13.621 -0.694 4.610 1.00 93.81 107 ILE A O 1
ATOM 867 N N . LYS A 1 108 ? -14.510 -2.304 5.900 1.00 91.62 108 LYS A N 1
ATOM 868 C CA . LYS A 1 108 ? -15.546 -1.417 6.431 1.00 91.62 108 LYS A CA 1
ATOM 869 C C . LYS A 1 108 ? -14.902 -0.308 7.257 1.00 91.62 108 LYS A C 1
ATOM 871 O O . LYS A 1 108 ? -13.949 -0.531 7.997 1.00 91.62 108 LYS A O 1
ATOM 876 N N . SER A 1 109 ? -15.451 0.901 7.169 1.00 90.00 109 SER A N 1
ATOM 877 C CA . SER A 1 109 ? -14.855 2.085 7.805 1.00 90.00 109 SER A CA 1
ATOM 878 C C . SER A 1 109 ? -14.747 1.983 9.336 1.00 90.00 109 SER A C 1
ATOM 880 O O . SER A 1 109 ? -13.840 2.569 9.925 1.00 90.00 109 SER A O 1
ATOM 882 N N . ASN A 1 110 ? -15.653 1.233 9.971 1.00 88.19 110 ASN A N 1
ATOM 883 C CA . ASN A 1 110 ? -15.643 0.942 11.407 1.00 88.19 110 ASN A CA 1
ATOM 884 C C . ASN A 1 110 ? -14.640 -0.157 11.802 1.00 88.19 110 ASN A C 1
ATOM 886 O O . ASN A 1 110 ? -14.255 -0.219 12.958 1.00 88.1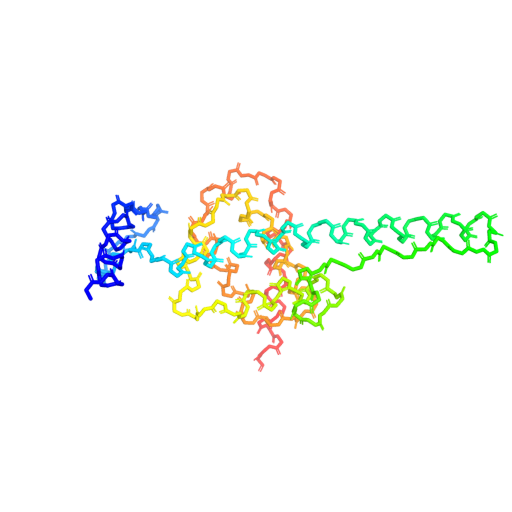9 110 ASN A O 1
ATOM 890 N N . GLU A 1 111 ? -14.222 -1.002 10.858 1.00 90.25 111 GLU A N 1
ATOM 891 C CA . GLU A 1 111 ? -13.284 -2.118 11.069 1.00 90.25 111 GLU A CA 1
ATOM 892 C C . GLU A 1 111 ? -11.854 -1.761 10.628 1.00 90.25 111 GLU A C 1
ATOM 894 O O . GLU A 1 111 ? -10.914 -2.509 10.894 1.00 90.25 111 GLU A O 1
ATOM 899 N N . LEU A 1 112 ? -11.670 -0.634 9.931 1.00 92.62 112 LEU A N 1
ATOM 900 C CA . LEU A 1 112 ? -10.405 -0.252 9.303 1.00 92.62 112 LEU A CA 1
ATOM 901 C C . LEU A 1 112 ? -9.251 -0.175 10.306 1.00 92.62 112 LEU A C 1
ATOM 903 O O . LEU A 1 112 ? -8.190 -0.742 10.071 1.00 92.62 112 LEU A O 1
ATOM 907 N N . GLU A 1 113 ? -9.457 0.515 11.423 1.00 92.25 113 GLU A N 1
ATOM 908 C CA . GLU A 1 113 ? -8.411 0.749 12.423 1.00 92.25 113 GLU A CA 1
ATOM 909 C C . GLU A 1 113 ? -8.011 -0.554 13.131 1.00 92.25 113 GLU A C 1
ATOM 911 O O . GLU A 1 113 ? -6.826 -0.866 13.227 1.00 92.25 113 GLU A O 1
ATOM 916 N N . GLU A 1 114 ? -8.979 -1.390 13.507 1.00 90.38 114 GLU A N 1
ATOM 917 C CA . GLU A 1 114 ? -8.714 -2.711 14.095 1.00 90.38 114 GLU A CA 1
ATOM 918 C C . GLU A 1 114 ? -8.047 -3.675 13.102 1.00 90.38 114 GLU A C 1
ATOM 920 O O . GLU A 1 114 ? -7.148 -4.439 13.465 1.00 90.38 114 GLU A O 1
ATOM 925 N N . THR A 1 115 ? -8.433 -3.610 11.826 1.00 93.06 115 THR A N 1
ATOM 926 C CA . THR A 1 115 ? -7.796 -4.388 10.757 1.00 93.06 115 THR A CA 1
ATOM 927 C C . THR A 1 115 ? -6.325 -4.000 10.605 1.00 93.06 115 THR A C 1
ATOM 929 O O . THR A 1 115 ? -5.454 -4.866 10.552 1.00 93.06 115 THR A O 1
ATOM 932 N N . LEU A 1 116 ? -6.027 -2.696 10.584 1.00 93.44 116 LEU A N 1
ATOM 933 C CA . LEU A 1 116 ? -4.656 -2.188 10.495 1.00 93.44 116 LEU A CA 1
ATOM 934 C C . LEU A 1 116 ? -3.830 -2.518 11.745 1.00 93.44 116 LEU A C 1
ATOM 936 O O . LEU A 1 116 ? -2.634 -2.768 11.626 1.00 93.44 116 LEU A O 1
ATOM 940 N N . LEU A 1 117 ? -4.456 -2.550 12.924 1.00 91.31 117 LEU A N 1
ATOM 941 C CA . LEU A 1 117 ? -3.811 -2.942 14.180 1.00 91.31 117 LEU A CA 1
ATOM 942 C C . LEU A 1 117 ? -3.409 -4.424 14.200 1.00 91.31 117 LEU A C 1
ATOM 944 O O . LEU A 1 117 ? -2.440 -4.799 14.854 1.00 91.31 117 LEU A O 1
ATOM 948 N N . THR A 1 118 ? -4.146 -5.261 13.472 1.00 91.19 118 THR A N 1
ATOM 949 C CA . THR A 1 118 ? -3.908 -6.709 13.395 1.00 91.19 118 THR A CA 1
ATOM 950 C C . THR A 1 118 ? -2.731 -7.061 12.472 1.00 91.19 118 THR A C 1
ATOM 952 O O . THR A 1 118 ? -2.225 -8.183 12.512 1.00 91.19 118 THR A O 1
ATOM 955 N N . LEU A 1 119 ? -2.249 -6.115 11.658 1.00 91.75 119 LEU A N 1
ATOM 956 C CA . LEU A 1 119 ? -1.139 -6.353 10.738 1.00 91.75 119 LEU A CA 1
ATOM 957 C C . LEU A 1 119 ? 0.200 -6.547 11.472 1.00 91.75 119 LEU A C 1
ATOM 959 O O . LEU A 1 119 ? 0.580 -5.724 12.308 1.00 91.75 119 LEU A O 1
ATOM 963 N N . PRO A 1 120 ? 1.002 -7.553 11.082 1.00 92.62 120 PRO A N 1
ATOM 964 C CA . PRO A 1 120 ? 2.391 -7.647 11.513 1.00 92.62 120 PRO A CA 1
ATOM 965 C C . PRO A 1 120 ? 3.218 -6.446 11.026 1.00 92.62 120 PRO A C 1
ATOM 967 O O . PRO A 1 120 ? 3.043 -5.964 9.903 1.00 92.62 120 PRO A O 1
ATOM 970 N N . PHE A 1 121 ? 4.174 -5.984 11.839 1.00 89.50 121 PHE A N 1
ATOM 971 C CA . PHE A 1 121 ? 4.923 -4.746 11.575 1.00 89.50 121 PHE A CA 1
ATOM 972 C C . PHE A 1 121 ? 5.647 -4.724 10.215 1.00 89.50 121 PHE A C 1
ATOM 974 O O . PHE A 1 121 ? 5.693 -3.692 9.548 1.00 89.50 121 PHE A O 1
ATOM 981 N N . ASN A 1 122 ? 6.159 -5.861 9.736 1.00 92.38 122 ASN A N 1
ATOM 982 C CA . ASN A 1 122 ? 6.793 -5.942 8.415 1.00 92.38 122 ASN A CA 1
ATOM 983 C C . ASN A 1 122 ? 5.821 -5.619 7.265 1.00 92.38 122 ASN A C 1
ATOM 985 O O . ASN A 1 122 ? 6.251 -5.100 6.235 1.00 92.38 122 ASN A O 1
ATOM 989 N N . TYR A 1 123 ? 4.529 -5.918 7.418 1.00 95.00 123 TYR A N 1
ATOM 990 C CA . TYR A 1 123 ? 3.497 -5.542 6.451 1.00 95.00 123 TYR A CA 1
ATOM 991 C C . TYR A 1 123 ? 3.032 -4.103 6.646 1.00 95.00 123 TYR A C 1
ATOM 993 O O . TYR A 1 123 ? 2.694 -3.452 5.666 1.00 95.00 123 TYR A O 1
ATOM 1001 N N . VAL A 1 124 ? 3.093 -3.567 7.868 1.00 93.31 124 VAL A N 1
ATOM 1002 C CA . VAL A 1 124 ? 2.859 -2.137 8.128 1.00 93.31 124 VAL A CA 1
ATOM 1003 C C . VAL A 1 124 ? 3.867 -1.272 7.369 1.00 93.31 124 VAL A C 1
ATOM 1005 O O . VAL A 1 124 ? 3.480 -0.304 6.720 1.00 93.31 124 VAL A O 1
ATOM 1008 N N . VAL A 1 125 ? 5.148 -1.649 7.391 1.00 91.88 125 VAL A N 1
ATOM 1009 C CA . VAL A 1 125 ? 6.200 -0.977 6.612 1.00 91.88 125 VAL A CA 1
ATOM 1010 C C . VAL A 1 125 ? 5.885 -0.994 5.117 1.00 91.88 125 VAL A C 1
ATOM 1012 O O . VAL A 1 125 ? 5.873 0.055 4.481 1.00 91.88 125 VAL A O 1
ATOM 1015 N N . GLN A 1 126 ? 5.560 -2.168 4.572 1.00 93.50 126 GLN A N 1
ATOM 1016 C CA . GLN A 1 126 ? 5.202 -2.306 3.157 1.00 93.50 126 GLN A CA 1
ATOM 1017 C C . GLN A 1 126 ? 3.959 -1.487 2.802 1.00 93.50 126 GLN A C 1
ATOM 1019 O O . GLN A 1 126 ? 3.910 -0.850 1.755 1.00 93.50 126 GLN A O 1
ATOM 1024 N N . LEU A 1 127 ? 2.959 -1.479 3.682 1.00 95.19 127 LEU A N 1
ATOM 1025 C CA . LEU A 1 127 ? 1.744 -0.705 3.496 1.00 95.19 127 LEU A CA 1
ATOM 1026 C C . LEU A 1 127 ? 2.041 0.797 3.462 1.00 95.19 127 LEU A C 1
ATOM 1028 O O . LEU A 1 127 ? 1.459 1.485 2.636 1.00 95.19 127 LEU A O 1
ATOM 1032 N N . LEU A 1 128 ? 2.950 1.312 4.297 1.00 93.38 128 LEU A N 1
ATOM 1033 C CA . LEU A 1 128 ? 3.343 2.727 4.261 1.00 93.38 128 LEU A CA 1
ATOM 1034 C C . LEU A 1 128 ? 3.934 3.135 2.905 1.00 93.38 128 LEU A C 1
ATOM 1036 O O . LEU A 1 128 ? 3.581 4.202 2.404 1.00 93.38 128 LEU A O 1
ATOM 1040 N N . ASP A 1 129 ? 4.761 2.284 2.292 1.00 92.56 129 ASP A N 1
ATOM 1041 C CA . ASP A 1 129 ? 5.293 2.532 0.946 1.00 92.56 129 ASP A CA 1
ATOM 1042 C C . ASP A 1 129 ? 4.162 2.550 -0.098 1.00 92.56 129 ASP A C 1
ATOM 1044 O O . ASP A 1 129 ? 4.065 3.482 -0.899 1.00 92.56 129 ASP A O 1
ATOM 1048 N N . VAL A 1 130 ? 3.233 1.585 -0.036 1.00 94.38 130 VAL A N 1
ATOM 1049 C CA . VAL A 1 130 ? 2.056 1.568 -0.923 1.00 94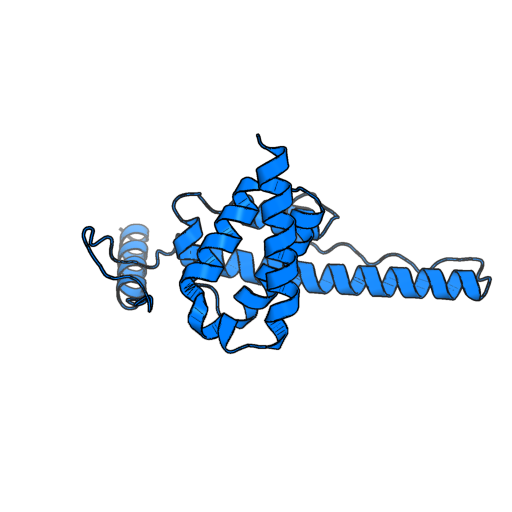.38 130 VAL A CA 1
ATOM 1050 C C . VAL A 1 130 ? 1.209 2.825 -0.731 1.00 94.38 130 VAL A C 1
ATOM 1052 O O . VAL A 1 130 ? 0.833 3.461 -1.710 1.00 94.38 130 VAL A O 1
ATOM 1055 N N . LEU A 1 131 ? 0.917 3.228 0.507 1.00 94.12 131 LEU A N 1
ATOM 1056 C CA . LEU A 1 131 ? 0.132 4.431 0.797 1.00 94.12 131 LEU A CA 1
ATOM 1057 C C . LEU A 1 131 ? 0.821 5.696 0.261 1.00 94.12 131 LEU A C 1
ATOM 1059 O O . LEU A 1 131 ? 0.138 6.581 -0.258 1.00 94.12 131 LEU A O 1
ATOM 1063 N N . ALA A 1 132 ? 2.154 5.774 0.328 1.00 91.75 132 ALA A N 1
ATOM 1064 C CA . ALA A 1 132 ? 2.919 6.874 -0.254 1.00 91.75 132 ALA A CA 1
ATOM 1065 C C . ALA A 1 132 ? 2.777 6.923 -1.784 1.00 91.75 132 ALA A C 1
ATOM 1067 O O . ALA A 1 132 ? 2.513 7.994 -2.338 1.00 91.75 132 ALA A O 1
ATOM 1068 N N . ASP A 1 133 ? 2.868 5.774 -2.460 1.00 91.81 133 ASP A N 1
ATOM 1069 C CA . ASP A 1 133 ? 2.669 5.668 -3.911 1.00 91.81 133 ASP A CA 1
ATOM 1070 C C . ASP A 1 133 ? 1.246 6.082 -4.330 1.00 91.81 133 ASP A C 1
ATOM 1072 O O . ASP A 1 133 ? 1.058 6.795 -5.321 1.00 91.81 133 ASP A O 1
ATOM 1076 N N . GLN A 1 134 ? 0.225 5.669 -3.573 1.00 92.06 134 GLN A N 1
ATOM 1077 C CA . GLN A 1 134 ? -1.177 6.028 -3.830 1.00 92.06 134 GLN A CA 1
ATOM 1078 C C . GLN A 1 134 ? -1.433 7.524 -3.609 1.00 92.06 134 GLN A C 1
ATOM 1080 O O . GLN A 1 134 ? -2.091 8.174 -4.428 1.00 92.06 134 GLN A O 1
ATOM 1085 N N . LEU A 1 135 ? -0.869 8.097 -2.540 1.00 91.06 135 LEU A N 1
ATOM 1086 C CA . LEU A 1 135 ? -0.945 9.532 -2.259 1.00 91.06 135 LEU A CA 1
ATOM 1087 C C . LEU A 1 135 ? -0.257 10.358 -3.344 1.00 91.06 135 LEU A C 1
ATOM 1089 O O . LEU A 1 135 ? -0.816 11.363 -3.779 1.00 91.06 135 LEU A O 1
ATOM 1093 N N . ALA A 1 136 ? 0.905 9.922 -3.838 1.00 90.56 136 ALA A N 1
ATOM 1094 C CA . ALA A 1 136 ? 1.593 10.582 -4.948 1.00 90.56 136 ALA A CA 1
ATOM 1095 C C . ALA A 1 136 ? 0.736 10.609 -6.227 1.00 90.56 136 ALA A C 1
ATOM 1097 O O . ALA A 1 136 ? 0.774 11.577 -6.986 1.00 90.56 136 ALA A O 1
ATOM 1098 N N . ARG A 1 137 ? -0.095 9.580 -6.437 1.00 90.06 137 ARG A N 1
ATOM 1099 C CA . ARG A 1 137 ? -1.062 9.485 -7.545 1.00 90.06 137 ARG A CA 1
ATOM 1100 C C . ARG A 1 137 ? -2.383 10.214 -7.283 1.00 90.06 137 ARG A C 1
ATOM 1102 O O . ARG A 1 137 ? -3.209 10.285 -8.190 1.00 90.06 137 ARG A O 1
ATOM 1109 N N . ARG A 1 138 ? -2.580 10.758 -6.076 1.00 88.81 138 ARG A N 1
ATOM 1110 C CA . ARG A 1 138 ? -3.819 11.404 -5.607 1.00 88.81 138 ARG A CA 1
ATOM 1111 C C . ARG A 1 138 ? -5.035 10.470 -5.600 1.00 88.81 138 ARG A C 1
ATOM 1113 O O . ARG A 1 138 ? -6.156 10.905 -5.853 1.00 88.81 138 ARG A O 1
ATOM 1120 N N . TRP A 1 139 ? -4.831 9.184 -5.329 1.00 90.25 139 TRP A N 1
ATOM 1121 C CA . TRP A 1 139 ? -5.925 8.213 -5.254 1.00 90.25 139 TRP A CA 1
ATOM 1122 C C . TRP A 1 139 ? -6.456 8.112 -3.823 1.00 90.25 139 TRP A C 1
ATOM 1124 O O . TRP A 1 139 ? -5.684 7.896 -2.897 1.00 90.25 139 TRP A O 1
ATOM 1134 N N . ASP A 1 140 ? -7.771 8.306 -3.657 1.00 90.00 140 ASP A N 1
ATOM 1135 C CA . ASP A 1 140 ? -8.505 8.251 -2.379 1.00 90.00 140 ASP A CA 1
ATOM 1136 C C . ASP A 1 140 ? -7.762 8.872 -1.199 1.00 90.00 140 ASP A C 1
ATOM 1138 O O . ASP A 1 140 ? -7.555 8.257 -0.152 1.00 90.00 140 ASP A O 1
ATOM 1142 N N . VAL A 1 141 ? -7.363 10.124 -1.393 1.00 91.25 141 VAL A N 1
ATOM 1143 C CA . VAL A 1 141 ? -6.485 10.873 -0.495 1.00 91.25 141 VAL A CA 1
ATOM 1144 C C . VAL A 1 141 ? -6.969 10.842 0.958 1.00 91.25 141 VAL A C 1
ATOM 1146 O O . VAL A 1 141 ? -6.162 10.643 1.858 1.00 91.25 141 VAL A O 1
ATOM 1149 N N . GLU A 1 142 ? -8.275 10.971 1.201 1.00 91.12 142 GLU A N 1
ATOM 1150 C CA . GLU A 1 142 ? -8.853 10.904 2.549 1.00 91.12 142 GLU A CA 1
ATOM 1151 C C . GLU A 1 142 ? -8.607 9.545 3.224 1.00 91.12 142 GLU A C 1
ATOM 1153 O O . GLU A 1 142 ? -8.129 9.496 4.360 1.00 91.12 142 GLU A O 1
ATOM 1158 N N . LEU A 1 143 ? -8.870 8.443 2.511 1.00 93.38 143 LEU A N 1
ATOM 1159 C CA . LEU A 1 143 ? -8.651 7.089 3.018 1.00 93.38 143 LEU A CA 1
ATOM 1160 C C . LEU A 1 143 ? -7.163 6.851 3.283 1.00 93.38 143 LEU A C 1
ATOM 1162 O O . LEU A 1 143 ? -6.806 6.365 4.354 1.00 93.38 143 LEU A O 1
ATOM 1166 N N . MET A 1 144 ? -6.295 7.237 2.342 1.00 94.12 144 MET A N 1
ATOM 1167 C CA . MET A 1 144 ? -4.850 7.073 2.501 1.00 94.12 144 MET A CA 1
ATOM 1168 C C . MET A 1 144 ? -4.338 7.865 3.709 1.00 94.12 144 MET A C 1
ATOM 1170 O O . MET A 1 144 ? -3.642 7.311 4.556 1.00 94.12 144 MET A O 1
ATOM 1174 N N . CYS A 1 145 ? -4.733 9.135 3.842 1.00 91.69 145 CYS A N 1
ATOM 1175 C CA . CYS A 1 145 ? -4.372 9.979 4.978 1.00 91.69 145 CYS A CA 1
ATOM 1176 C C . CYS A 1 145 ? -4.859 9.392 6.306 1.00 91.69 145 CYS A C 1
ATOM 1178 O O . CYS A 1 145 ? -4.102 9.385 7.277 1.00 91.69 145 CYS A O 1
ATOM 1180 N N . ARG A 1 146 ? -6.093 8.871 6.362 1.00 93.31 146 ARG A N 1
ATOM 1181 C CA . ARG A 1 146 ? -6.627 8.216 7.563 1.00 93.31 146 ARG A CA 1
ATOM 1182 C C . ARG A 1 146 ? -5.785 7.001 7.955 1.00 93.31 146 ARG A C 1
ATOM 1184 O O . ARG A 1 146 ? -5.393 6.898 9.118 1.00 93.31 146 ARG A O 1
ATOM 1191 N N . CYS A 1 147 ? -5.462 6.133 6.996 1.00 94.50 147 CYS A N 1
ATOM 1192 C CA . CYS A 1 147 ? -4.619 4.959 7.222 1.00 94.50 147 CYS A CA 1
ATOM 1193 C C . CYS A 1 147 ? -3.217 5.349 7.707 1.00 94.50 147 CYS A C 1
ATOM 1195 O O . CYS A 1 147 ? -2.758 4.822 8.718 1.00 94.50 147 CYS A O 1
ATOM 1197 N N . VAL A 1 148 ? -2.560 6.309 7.043 1.00 92.44 148 VAL A N 1
ATOM 1198 C CA . VAL A 1 148 ? -1.225 6.789 7.437 1.00 92.44 148 VAL A CA 1
ATOM 1199 C C . VAL A 1 148 ? -1.256 7.360 8.854 1.00 92.44 148 VAL A C 1
ATOM 1201 O O . VAL A 1 148 ? -0.487 6.919 9.702 1.00 92.44 148 VAL A O 1
ATOM 1204 N N . CYS A 1 149 ? -2.174 8.284 9.154 1.00 90.81 149 CYS A N 1
ATOM 1205 C CA . CYS A 1 149 ? -2.306 8.878 10.487 1.00 90.81 149 CYS A CA 1
ATOM 1206 C C . CYS A 1 149 ? -2.478 7.823 11.586 1.00 90.81 149 CYS A C 1
ATOM 1208 O O . CYS A 1 149 ? -1.861 7.935 12.645 1.00 90.81 149 CYS A O 1
ATOM 1210 N N . PHE A 1 150 ? -3.316 6.814 11.344 1.00 92.50 150 PHE A N 1
ATOM 1211 C CA . PHE A 1 150 ? -3.542 5.736 12.300 1.00 92.50 150 PHE A CA 1
ATOM 1212 C C . PHE A 1 150 ? -2.283 4.884 12.504 1.00 92.50 150 PHE A C 1
ATOM 1214 O O . PHE A 1 150 ? -1.842 4.699 13.639 1.00 92.50 150 PHE A O 1
ATOM 1221 N N . ILE A 1 151 ? -1.651 4.439 11.413 1.00 91.56 151 ILE A N 1
ATOM 1222 C CA . ILE A 1 151 ? -0.434 3.620 11.458 1.00 91.56 151 ILE A CA 1
ATOM 1223 C C . ILE A 1 151 ? 0.686 4.341 12.210 1.00 91.56 151 ILE A C 1
ATOM 1225 O O . ILE A 1 151 ? 1.317 3.738 13.081 1.00 91.56 151 ILE A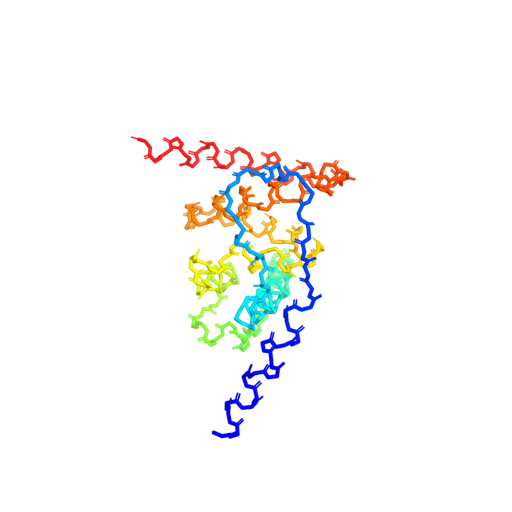 O 1
ATOM 1229 N N . LEU A 1 152 ? 0.909 5.625 11.911 1.00 88.62 152 LEU A N 1
ATOM 1230 C CA . LEU A 1 152 ? 1.937 6.431 12.568 1.00 88.62 152 LEU A CA 1
ATOM 1231 C C . LEU A 1 152 ? 1.666 6.606 14.061 1.00 88.62 152 LEU A C 1
ATOM 1233 O O . LEU A 1 152 ? 2.606 6.580 14.850 1.00 88.62 152 LEU A O 1
ATOM 1237 N N . ARG A 1 153 ? 0.397 6.767 14.453 1.00 88.12 153 ARG A N 1
ATOM 1238 C CA . ARG A 1 153 ? 0.004 6.922 15.858 1.00 88.12 153 ARG A CA 1
ATOM 1239 C C . ARG A 1 153 ? 0.277 5.654 16.661 1.00 88.12 153 ARG A C 1
ATOM 1241 O O . ARG A 1 153 ? 0.866 5.739 17.731 1.00 88.12 153 ARG A O 1
ATOM 1248 N N . VAL A 1 154 ? -0.129 4.496 16.144 1.00 86.12 154 VAL A N 1
ATOM 1249 C CA . VAL A 1 154 ? -0.056 3.221 16.878 1.00 86.12 154 VAL A CA 1
ATOM 1250 C C . VAL A 1 154 ? 1.350 2.616 16.843 1.00 86.12 154 VAL A C 1
ATOM 1252 O O . VAL A 1 154 ? 1.809 2.045 17.827 1.00 86.12 154 VAL A O 1
ATOM 1255 N N . ASN A 1 155 ? 2.083 2.784 15.742 1.00 83.12 155 ASN A N 1
ATOM 1256 C CA . ASN A 1 155 ? 3.417 2.202 15.581 1.00 83.12 155 ASN A CA 1
ATOM 1257 C C . ASN A 1 155 ? 4.546 3.212 15.822 1.00 83.12 155 ASN A C 1
ATOM 1259 O O . ASN A 1 155 ? 5.686 2.932 15.458 1.00 83.12 155 ASN A O 1
ATOM 1263 N N . PHE A 1 156 ? 4.266 4.369 16.437 1.00 80.56 156 PHE A N 1
ATOM 1264 C CA . PHE A 1 156 ? 5.231 5.465 16.580 1.00 80.56 156 PHE A CA 1
ATOM 1265 C C . PHE A 1 156 ? 6.591 4.998 17.116 1.00 80.56 156 PHE A C 1
ATOM 1267 O O . PHE A 1 156 ? 7.621 5.284 16.510 1.00 80.56 156 PHE A O 1
ATOM 1274 N N . GLY 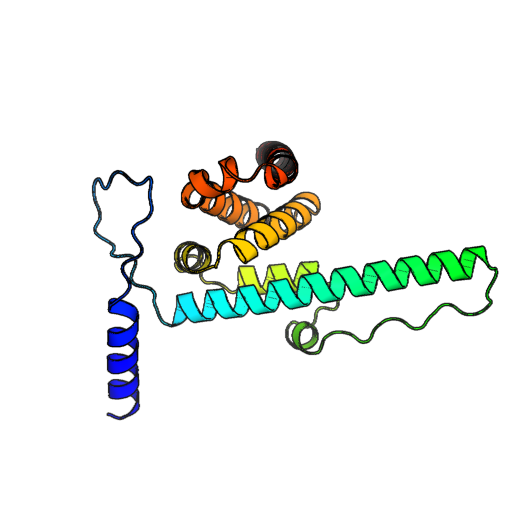A 1 157 ? 6.601 4.220 18.205 1.00 80.12 157 GLY A N 1
ATOM 1275 C CA . GLY A 1 157 ? 7.840 3.708 18.800 1.00 80.12 157 GLY A CA 1
ATOM 1276 C C . GLY A 1 157 ? 8.649 2.827 17.841 1.00 80.12 157 GLY A C 1
ATOM 1277 O O . GLY A 1 157 ? 9.835 3.066 17.638 1.00 80.12 157 GLY A O 1
ATOM 1278 N N . GLN A 1 158 ? 7.998 1.857 17.195 1.00 81.88 158 GLN A N 1
ATOM 1279 C CA . GLN A 1 158 ? 8.631 0.942 16.232 1.00 81.88 158 GLN A CA 1
ATOM 1280 C C . GLN A 1 158 ? 9.150 1.686 14.989 1.00 81.88 158 GLN A C 1
ATOM 1282 O O . GLN A 1 158 ? 10.247 1.415 14.496 1.00 81.88 158 GLN A O 1
ATOM 1287 N N . ILE A 1 159 ? 8.377 2.659 14.503 1.00 82.38 159 ILE A N 1
ATOM 1288 C CA . ILE A 1 159 ? 8.700 3.460 13.321 1.00 82.38 159 ILE A CA 1
ATOM 1289 C C . ILE A 1 159 ? 9.908 4.362 13.587 1.00 82.38 159 ILE A C 1
ATOM 1291 O O . ILE A 1 159 ? 10.851 4.367 12.799 1.00 82.38 159 ILE A O 1
ATOM 1295 N N . VAL A 1 160 ? 9.920 5.089 14.708 1.00 78.81 160 VAL A N 1
ATOM 1296 C CA . VAL A 1 160 ? 11.034 5.980 15.075 1.00 78.81 160 VAL A CA 1
ATOM 1297 C C . VAL A 1 160 ? 12.320 5.192 15.326 1.00 78.81 160 VAL A C 1
ATOM 1299 O O . VAL A 1 160 ? 13.408 5.668 15.004 1.00 78.81 160 VAL A O 1
ATOM 1302 N N . SER A 1 161 ? 12.214 3.967 15.843 1.00 82.56 161 SER A N 1
ATOM 1303 C CA . SER A 1 161 ? 13.354 3.062 16.020 1.00 82.56 161 SER A CA 1
ATOM 1304 C C . SER A 1 161 ? 13.858 2.410 14.725 1.00 82.56 161 SER A C 1
ATOM 1306 O O . SER A 1 161 ? 14.850 1.686 14.780 1.00 82.56 161 SER A O 1
ATOM 1308 N N . THR A 1 162 ? 13.234 2.673 13.571 1.00 86.88 162 THR A N 1
ATOM 1309 C CA . THR A 1 162 ? 13.607 2.097 12.269 1.00 86.88 162 THR A CA 1
ATOM 1310 C C . THR A 1 162 ? 14.104 3.194 11.310 1.00 86.88 162 THR A C 1
ATOM 1312 O O . THR A 1 162 ? 13.312 3.780 10.570 1.00 86.88 162 THR A O 1
ATOM 1315 N N . PRO A 1 163 ? 15.423 3.479 11.253 1.00 83.69 163 PRO A N 1
ATOM 1316 C CA . PRO A 1 163 ? 15.966 4.588 10.461 1.00 83.69 163 PRO A CA 1
ATOM 1317 C C . PRO A 1 163 ? 15.677 4.506 8.957 1.00 83.69 163 PRO A C 1
ATOM 1319 O O . PRO A 1 163 ? 15.580 5.535 8.292 1.00 83.69 163 PRO A O 1
ATOM 1322 N N . SER A 1 164 ? 15.513 3.297 8.412 1.00 85.75 164 SER A N 1
ATOM 1323 C CA . SER A 1 164 ? 15.204 3.087 6.992 1.00 85.75 164 SER A CA 1
ATOM 1324 C C . SER A 1 164 ? 13.821 3.597 6.582 1.00 85.75 164 SER A C 1
ATOM 1326 O O . SER A 1 164 ? 13.594 3.781 5.393 1.00 85.75 164 SER A O 1
ATOM 1328 N N . LEU A 1 165 ? 12.912 3.845 7.535 1.00 83.38 165 LEU A N 1
ATOM 1329 C CA . LEU A 1 165 ? 11.581 4.398 7.263 1.00 83.38 165 LEU A CA 1
ATOM 1330 C C . LEU A 1 165 ? 11.566 5.922 7.172 1.00 83.38 165 LEU A C 1
ATOM 1332 O O . LEU A 1 165 ? 10.628 6.483 6.613 1.00 83.38 165 LEU A O 1
ATOM 1336 N N . LEU A 1 166 ? 12.585 6.606 7.703 1.00 83.88 166 LEU A N 1
ATOM 1337 C CA . LEU A 1 166 ? 12.615 8.070 7.755 1.00 83.88 166 LEU A CA 1
ATOM 1338 C C . LEU A 1 166 ? 12.402 8.740 6.382 1.00 83.88 166 LEU A C 1
ATOM 1340 O O . LEU A 1 166 ? 11.643 9.710 6.337 1.00 83.88 166 LEU A O 1
ATOM 1344 N N . PRO A 1 167 ? 12.977 8.244 5.264 1.00 87.44 167 PRO A N 1
ATOM 1345 C CA . PRO A 1 167 ? 12.704 8.802 3.940 1.00 87.44 167 PRO A CA 1
ATOM 1346 C C . PRO A 1 167 ? 11.231 8.667 3.528 1.00 87.44 167 PRO A C 1
ATOM 1348 O O . PRO A 1 167 ? 10.631 9.653 3.101 1.00 87.44 167 PRO A O 1
ATOM 1351 N N . THR A 1 168 ? 10.628 7.485 3.711 1.00 85.06 168 THR A N 1
ATOM 1352 C CA . THR A 1 168 ? 9.206 7.244 3.410 1.00 85.06 168 THR A CA 1
ATOM 1353 C C . THR A 1 168 ? 8.309 8.147 4.261 1.00 85.06 168 THR A C 1
ATOM 1355 O O . THR A 1 168 ? 7.342 8.719 3.759 1.00 85.06 168 THR A O 1
ATOM 1358 N N . LEU A 1 169 ? 8.640 8.350 5.540 1.00 86.19 169 LEU A N 1
ATOM 1359 C CA . LEU A 1 169 ? 7.890 9.245 6.427 1.00 86.19 169 LEU A CA 1
ATOM 1360 C C . LEU A 1 169 ? 7.965 10.708 5.995 1.00 86.19 169 LEU A C 1
ATOM 1362 O O . LEU A 1 169 ? 6.948 11.404 6.034 1.00 86.19 169 LEU A O 1
ATOM 1366 N N . ASP A 1 170 ? 9.141 11.193 5.590 1.00 87.00 170 ASP A N 1
ATOM 1367 C CA . ASP A 1 170 ? 9.258 12.573 5.118 1.00 87.00 170 ASP A CA 1
ATOM 1368 C C . ASP A 1 170 ? 8.508 12.771 3.794 1.00 87.00 170 ASP A C 1
ATOM 1370 O O . ASP A 1 170 ? 7.801 13.768 3.633 1.00 87.00 170 ASP A O 1
ATOM 1374 N N . GLN A 1 171 ? 8.556 11.785 2.893 1.00 88.62 171 GLN A N 1
ATOM 1375 C CA . GLN A 1 171 ? 7.741 11.778 1.677 1.00 88.62 171 GLN A CA 1
ATOM 1376 C C . GLN A 1 171 ? 6.241 11.837 2.005 1.00 88.62 171 GLN A C 1
ATOM 1378 O O . GLN A 1 171 ? 5.525 12.683 1.466 1.00 88.62 171 GLN A O 1
ATOM 1383 N N . LEU A 1 172 ? 5.758 10.991 2.920 1.00 87.06 172 LEU A N 1
ATOM 1384 C CA . LEU A 1 172 ? 4.361 10.989 3.363 1.00 87.06 172 LEU A CA 1
ATOM 1385 C C . LEU A 1 172 ? 3.952 12.340 3.956 1.00 87.06 172 LEU A C 1
ATOM 1387 O O . LEU A 1 172 ? 2.911 12.883 3.589 1.00 87.06 172 LEU A O 1
ATOM 1391 N N . ARG A 1 173 ? 4.795 12.932 4.810 1.00 87.56 173 ARG A N 1
ATOM 1392 C CA . ARG A 1 173 ? 4.563 14.261 5.392 1.00 87.56 173 ARG A CA 1
ATOM 1393 C C . ARG A 1 173 ? 4.377 15.326 4.309 1.00 87.56 173 ARG A C 1
ATOM 1395 O O . ARG A 1 173 ? 3.460 16.141 4.402 1.00 87.56 173 ARG A O 1
ATOM 1402 N N . GLN A 1 174 ? 5.232 15.333 3.287 1.00 88.69 174 GLN A N 1
ATOM 1403 C CA . GLN A 1 174 ? 5.141 16.290 2.181 1.00 88.69 174 GLN A CA 1
ATOM 1404 C C . GLN A 1 174 ? 3.868 16.076 1.348 1.00 88.69 174 GLN A C 1
ATOM 1406 O O . GLN A 1 174 ? 3.132 17.033 1.093 1.00 88.69 174 GLN A O 1
ATOM 1411 N N . LEU A 1 175 ? 3.567 14.825 0.984 1.00 86.88 175 LEU A N 1
ATOM 1412 C CA . LEU A 1 175 ? 2.391 14.468 0.184 1.00 86.88 175 LEU A CA 1
ATOM 1413 C C . LEU A 1 175 ? 1.075 14.785 0.900 1.00 86.88 175 LEU A C 1
ATOM 1415 O O . LEU A 1 175 ? 0.150 15.313 0.280 1.00 86.88 175 LEU A O 1
ATOM 1419 N N . MET A 1 176 ? 0.984 14.500 2.199 1.00 85.44 176 MET A N 1
ATOM 1420 C CA . MET A 1 176 ? -0.207 14.789 2.999 1.00 85.44 176 MET A CA 1
ATOM 1421 C C . MET A 1 176 ? -0.421 16.296 3.168 1.00 85.44 176 MET A C 1
ATOM 1423 O O . MET A 1 176 ? -1.541 16.769 2.999 1.00 85.44 176 MET A O 1
ATOM 1427 N N . ASN A 1 177 ? 0.638 17.072 3.423 1.00 83.31 177 ASN A N 1
ATOM 1428 C CA . ASN A 1 177 ? 0.522 18.529 3.545 1.00 83.31 177 ASN A CA 1
ATOM 1429 C C . ASN A 1 177 ? 0.071 19.191 2.235 1.00 83.31 177 ASN A C 1
ATOM 1431 O O . ASN A 1 177 ? -0.795 20.063 2.268 1.00 83.31 177 ASN A O 1
ATOM 1435 N N . GLY A 1 178 ? 0.608 18.757 1.089 1.00 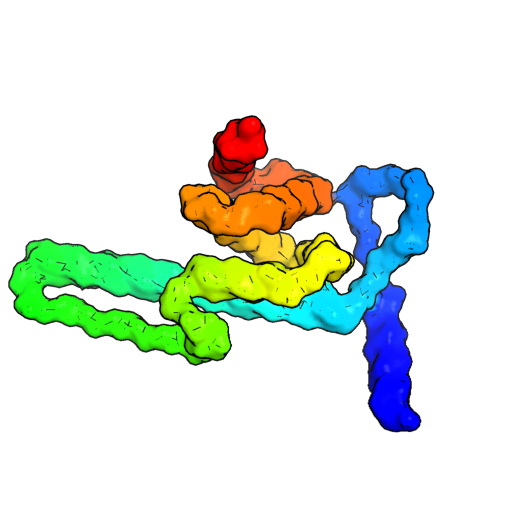78.25 178 GLY A N 1
ATOM 1436 C CA . GLY A 1 178 ? 0.154 19.242 -0.219 1.00 78.25 178 GLY A CA 1
ATOM 1437 C C . GLY A 1 178 ? -1.298 18.850 -0.505 1.00 78.25 178 GLY A C 1
ATOM 1438 O O . GLY A 1 178 ? -2.111 19.680 -0.880 1.00 78.25 178 GLY A O 1
ATOM 1439 N N . SER A 1 179 ? -1.654 17.593 -0.238 1.00 76.12 179 SER A N 1
ATOM 1440 C CA . SER A 1 179 ? -3.020 17.065 -0.379 1.00 76.12 179 SER A CA 1
ATOM 1441 C C . SER A 1 179 ? -4.073 17.821 0.427 1.00 76.12 179 SER A C 1
ATOM 1443 O O . SER A 1 179 ? -5.157 18.089 -0.079 1.00 76.12 179 SER A O 1
ATOM 1445 N N . VAL A 1 180 ? -3.768 18.162 1.679 1.00 67.88 180 VAL A N 1
ATOM 1446 C CA . VAL A 1 180 ? -4.694 18.890 2.556 1.00 67.88 180 VAL A CA 1
ATOM 1447 C C . VAL A 1 180 ? -4.809 20.362 2.154 1.00 67.88 180 VAL A C 1
ATOM 1449 O O . VAL A 1 180 ? -5.867 20.958 2.343 1.00 67.88 180 VAL A O 1
ATOM 1452 N N . ALA A 1 181 ? -3.751 20.954 1.592 1.00 68.44 181 ALA A N 1
ATOM 1453 C CA . ALA A 1 181 ? -3.800 22.311 1.055 1.00 68.44 181 ALA A CA 1
ATOM 1454 C C . ALA A 1 181 ? -4.698 22.413 -0.189 1.00 68.44 181 ALA A C 1
ATOM 1456 O O . ALA A 1 181 ? -5.403 23.405 -0.329 1.00 68.44 181 ALA A O 1
ATOM 1457 N N . ASP A 1 182 ? -4.719 21.376 -1.031 1.00 63.62 182 ASP A N 1
ATOM 1458 C CA . ASP A 1 182 ? -5.522 21.320 -2.262 1.00 63.62 182 ASP A CA 1
ATOM 1459 C C . ASP A 1 182 ? -7.027 21.058 -2.007 1.00 63.62 182 ASP A C 1
ATOM 1461 O O . ASP A 1 182 ? -7.847 21.203 -2.911 1.00 63.62 182 ASP A O 1
ATOM 1465 N N . LEU A 1 183 ? -7.398 20.650 -0.786 1.00 59.69 183 LEU A N 1
ATOM 1466 C CA . LEU A 1 183 ? -8.785 20.387 -0.366 1.00 59.69 183 LEU A CA 1
ATOM 1467 C C . LEU A 1 183 ? -9.467 21.600 0.300 1.00 59.69 183 LEU A C 1
ATOM 1469 O O . LEU A 1 183 ? -10.622 21.487 0.717 1.00 59.69 183 LEU A O 1
ATOM 1473 N N . LYS A 1 184 ? -8.762 22.729 0.436 1.00 45.47 184 LYS A N 1
ATOM 1474 C CA . LYS A 1 184 ? -9.290 24.003 0.952 1.00 45.47 184 LYS A CA 1
ATOM 1475 C C . LYS A 1 184 ? -9.644 24.955 -0.181 1.00 45.47 184 LYS A C 1
ATOM 1477 O O . LYS A 1 184 ? -10.652 25.672 -0.009 1.00 45.47 184 LYS A O 1
#

pLDDT: mean 82.5, std 14.91, range [38.56, 97.0]

InterPro domains:
  IPR007148 Small-subunit processome, Utp12 [PF04003] (97-184)
  IPR051570 TBC1 domain family involved in cilium biogenesis [PTHR19853] (8-182)

Radius of gyration: 19.97 Å; chains: 1; bounding box: 48×50×63 Å

Sequence (184 aa):
KEMERERDFEESLFATEETVIPGETNRETGLASKKTAETVAGAERLIEALDVYREEVAARREYDDRCRAAETRGDKQLPAPPAPNPRMMYYKTDCPHRYALEVLRRIKSNELEETLLTLPFNYVVQLLDVLADQLARRWDVELMCRCVCFILRVNFGQIVSTPSLLPTLDQLRQLMNGSVADLK